Protein AF-B6AFJ1-F1 (afdb_monomer)

InterPro domains:
  IPR000133 ER lumen protein retaining receptor [PF00810] (87-282)

Organism: Cryptosporidium muris (strain RN66) (NCBI:txid441375)

Foldseek 3Di:
DPVVVVVVVVVVLVVVLVVVVVVVVVVVPPPDDDDDDDDPDPCPVVCVLLVVCLVVVVVLVVLVVVLLVLLVLLLVLLQCCCVVVVAPPLPQLLLLVLQLVLLVLVLVLLVVVCVVVVDDDDPSSVSSVVSNVSSVVSSCCCVPRHVVRYPVLLLCVLLLVLLVVCVVVVPPQWPVVCVVVLPPSSPGQRDDPSNVCSVVCSSCSLLVQLQVQLVVLVVQFPDCPVPPSSSSNSSSLSSNLCSCLSSLSSLQRDVQSWDDPSVLVSLVSQLVSLVSQLCSLVCDVSNHDHDRCSSSSNVSSSSSNVLSVLSVVQVVVCVVVVHPIGRDHDPPNPPSSD

Structure (mmCIF, N/CA/C/O backbone):
data_AF-B6AFJ1-F1
#
_entry.id   AF-B6AFJ1-F1
#
loop_
_atom_site.group_PDB
_atom_site.id
_atom_site.type_symbol
_atom_site.label_atom_id
_atom_site.label_alt_id
_atom_site.label_comp_id
_atom_site.label_asym_id
_atom_site.label_entity_id
_atom_site.label_seq_id
_atom_site.pdbx_PDB_ins_code
_atom_site.Cartn_x
_atom_site.Cartn_y
_atom_site.Cartn_z
_atom_site.occupancy
_atom_site.B_iso_or_equiv
_atom_site.auth_seq_id
_atom_site.auth_comp_id
_atom_site.auth_asym_id
_atom_site.auth_atom_id
_atom_site.pdbx_PDB_model_num
ATOM 1 N N . MET A 1 1 ? 6.316 17.846 16.824 1.00 45.44 1 MET A N 1
ATOM 2 C CA . MET A 1 1 ? 7.623 18.213 16.224 1.00 45.44 1 MET A CA 1
ATOM 3 C C . MET A 1 1 ? 7.447 19.527 15.480 1.00 45.44 1 MET A C 1
ATOM 5 O O . MET A 1 1 ? 6.447 19.662 14.791 1.00 45.44 1 MET A O 1
ATOM 9 N N . ASN A 1 2 ? 8.371 20.486 15.620 1.00 39.25 2 ASN A N 1
ATOM 10 C CA . ASN A 1 2 ? 8.312 21.763 14.896 1.00 39.25 2 ASN A CA 1
ATOM 11 C C . ASN A 1 2 ? 8.329 21.518 13.379 1.00 39.25 2 ASN A C 1
ATOM 13 O O . ASN A 1 2 ? 9.136 20.720 12.899 1.00 39.25 2 ASN A O 1
ATOM 17 N N . GLY A 1 3 ? 7.483 22.227 12.623 1.00 42.44 3 GLY A N 1
ATOM 18 C CA . GLY A 1 3 ? 7.372 22.100 11.159 1.00 42.44 3 GLY A CA 1
ATOM 19 C C . GLY A 1 3 ? 8.689 22.302 10.391 1.00 42.44 3 GLY A C 1
ATOM 20 O O . GLY A 1 3 ? 8.809 21.890 9.240 1.00 42.44 3 GLY A O 1
ATOM 21 N N . GLU A 1 4 ? 9.716 22.859 11.036 1.00 45.56 4 GLU A N 1
ATOM 22 C CA . GLU A 1 4 ? 11.088 22.908 10.526 1.00 45.56 4 GLU A CA 1
ATOM 23 C C . GLU A 1 4 ? 11.716 21.530 10.285 1.00 45.56 4 GLU A C 1
ATOM 25 O O . GLU A 1 4 ? 12.416 21.355 9.290 1.00 45.56 4 GLU A O 1
ATOM 30 N N . ALA A 1 5 ? 11.486 20.544 11.157 1.00 42.38 5 ALA A N 1
ATOM 31 C CA . ALA A 1 5 ? 12.092 19.220 11.008 1.00 42.38 5 ALA A CA 1
ATOM 32 C C . ALA A 1 5 ? 11.529 18.482 9.782 1.00 42.38 5 ALA A C 1
ATOM 34 O O . ALA A 1 5 ? 12.274 17.840 9.047 1.00 42.38 5 ALA A O 1
ATOM 35 N N . TYR A 1 6 ? 10.233 18.653 9.502 1.00 44.44 6 TYR A N 1
ATOM 36 C CA . TYR A 1 6 ? 9.593 18.107 8.305 1.00 44.44 6 TYR A CA 1
ATOM 37 C C . TYR A 1 6 ? 10.056 18.817 7.035 1.00 44.44 6 TYR A C 1
ATOM 39 O O . TYR A 1 6 ? 10.382 18.149 6.062 1.00 44.44 6 TYR A O 1
ATOM 47 N N . LYS A 1 7 ? 10.180 20.154 7.048 1.00 54.56 7 LYS A N 1
ATOM 48 C CA . LYS A 1 7 ? 10.781 20.880 5.918 1.00 54.56 7 LYS A CA 1
ATOM 49 C C . LYS A 1 7 ? 12.192 20.376 5.636 1.00 54.56 7 LYS A C 1
ATOM 51 O O . LYS A 1 7 ? 12.518 20.175 4.478 1.00 54.56 7 LYS A O 1
ATOM 56 N N . LYS A 1 8 ? 12.996 20.099 6.667 1.00 53.34 8 LYS A N 1
ATOM 57 C CA . LYS A 1 8 ? 14.350 19.544 6.512 1.00 53.34 8 LYS A CA 1
ATOM 58 C C . LYS A 1 8 ? 14.337 18.123 5.936 1.00 53.34 8 LYS A C 1
ATOM 60 O O . LYS A 1 8 ? 15.140 17.843 5.055 1.00 53.34 8 LYS A O 1
ATOM 65 N N . ILE A 1 9 ? 13.411 17.257 6.357 1.00 47.50 9 ILE A N 1
ATOM 66 C CA . ILE A 1 9 ? 13.278 15.889 5.820 1.00 47.50 9 ILE A CA 1
ATOM 67 C C . ILE A 1 9 ? 12.731 15.898 4.387 1.00 47.50 9 ILE A C 1
ATOM 69 O O . ILE A 1 9 ? 13.303 15.248 3.520 1.00 47.50 9 ILE A O 1
ATOM 73 N N . LEU A 1 10 ? 11.676 16.664 4.104 1.00 47.31 10 LEU A N 1
ATOM 74 C CA . LEU A 1 10 ? 11.105 16.804 2.763 1.00 47.31 10 LEU A CA 1
ATOM 75 C C . LEU A 1 10 ? 12.119 17.438 1.803 1.00 47.31 10 LEU A C 1
ATOM 77 O O . LEU A 1 10 ? 12.277 16.966 0.686 1.00 47.31 10 LEU A O 1
ATOM 81 N N . LEU A 1 11 ? 12.864 18.453 2.252 1.00 57.28 11 LEU A N 1
ATOM 82 C CA . LEU A 1 11 ? 13.959 19.048 1.486 1.00 57.28 11 LEU A CA 1
ATOM 83 C C . LEU A 1 11 ? 15.090 18.038 1.271 1.00 57.28 11 LEU A C 1
ATOM 85 O O . LEU A 1 11 ? 15.620 17.974 0.172 1.00 57.28 11 LEU A O 1
ATOM 89 N N . ALA A 1 12 ? 15.433 17.209 2.260 1.00 48.28 12 ALA A N 1
ATOM 90 C CA . ALA A 1 12 ? 16.422 16.144 2.091 1.00 48.28 12 ALA A CA 1
ATOM 91 C C . ALA A 1 12 ? 15.948 15.068 1.098 1.00 48.28 12 ALA A C 1
ATOM 93 O O . ALA A 1 12 ? 16.736 14.609 0.275 1.00 48.28 12 ALA A O 1
ATOM 94 N N . LEU A 1 13 ? 14.663 14.706 1.107 1.00 43.44 13 LEU A N 1
ATOM 95 C CA . LEU A 1 13 ? 14.067 13.773 0.145 1.00 43.44 13 LEU A CA 1
ATOM 96 C C . LEU A 1 13 ? 13.999 14.378 -1.265 1.00 43.44 13 LEU A C 1
ATOM 98 O O . LEU A 1 13 ? 14.371 13.721 -2.232 1.00 43.44 13 LEU A O 1
ATOM 102 N N . CYS A 1 14 ? 13.627 15.651 -1.396 1.00 54.12 14 CYS A N 1
ATOM 103 C CA . CYS A 1 14 ? 13.652 16.371 -2.669 1.00 54.12 14 CYS A CA 1
ATOM 104 C C . CYS A 1 14 ? 15.083 16.575 -3.188 1.00 54.12 14 CYS A C 1
ATOM 106 O O . CYS A 1 14 ? 15.320 16.411 -4.380 1.00 54.12 14 CYS A O 1
ATOM 108 N N . CYS A 1 15 ? 16.052 16.873 -2.318 1.00 49.94 15 CYS A N 1
ATOM 109 C CA . CYS A 1 15 ? 17.465 16.993 -2.679 1.00 49.94 15 CYS A CA 1
ATOM 110 C C . CYS A 1 15 ? 18.057 15.644 -3.079 1.00 49.94 15 CYS A C 1
ATOM 112 O O . CYS A 1 15 ? 18.780 15.575 -4.063 1.00 49.94 15 CYS A O 1
ATOM 114 N N . THR A 1 16 ? 17.742 14.559 -2.371 1.00 43.59 16 THR A N 1
ATOM 115 C CA . THR A 1 16 ? 18.199 13.216 -2.759 1.00 43.59 16 THR A CA 1
ATOM 116 C C . THR A 1 16 ? 17.541 12.763 -4.059 1.00 43.59 16 THR A C 1
ATOM 118 O O . THR A 1 16 ? 18.238 12.231 -4.920 1.00 43.59 16 THR A O 1
ATOM 121 N N . ALA A 1 17 ? 16.255 13.055 -4.276 1.00 43.53 17 ALA A N 1
ATOM 122 C CA . ALA A 1 17 ? 15.578 12.824 -5.551 1.00 43.53 17 ALA A CA 1
ATOM 123 C C . ALA A 1 17 ? 16.184 13.665 -6.689 1.00 43.53 17 ALA A C 1
ATOM 125 O O . ALA A 1 17 ? 16.450 13.126 -7.760 1.00 43.53 17 ALA A O 1
ATOM 126 N N . TRP A 1 18 ? 16.487 14.948 -6.453 1.00 60.34 18 TRP A N 1
ATOM 127 C CA . TRP A 1 18 ? 17.163 15.824 -7.416 1.00 60.34 18 TRP A CA 1
ATOM 128 C C . TRP A 1 18 ? 18.565 15.311 -7.734 1.00 60.34 18 TRP A C 1
ATOM 130 O O . TRP A 1 18 ? 18.906 15.164 -8.902 1.00 60.34 18 TRP A O 1
ATOM 140 N N . ILE A 1 19 ? 19.392 15.016 -6.728 1.00 46.91 19 ILE A N 1
ATOM 141 C CA . ILE A 1 19 ? 20.752 14.489 -6.918 1.00 46.91 19 ILE A CA 1
ATOM 142 C C . ILE A 1 19 ? 20.691 13.172 -7.694 1.00 46.91 19 ILE A C 1
ATOM 144 O O . ILE A 1 19 ? 21.454 12.979 -8.634 1.00 46.91 19 ILE A O 1
ATOM 148 N N . THR A 1 20 ? 19.735 12.298 -7.375 1.00 45.19 20 THR A N 1
ATOM 149 C CA . THR A 1 20 ? 19.525 11.040 -8.105 1.00 45.19 20 THR A CA 1
ATOM 150 C C . THR A 1 20 ? 19.089 11.293 -9.551 1.00 45.19 20 THR A C 1
ATOM 152 O O . THR A 1 20 ? 19.585 10.622 -10.452 1.00 45.19 20 THR A O 1
ATOM 155 N N . LEU A 1 21 ? 18.234 12.292 -9.799 1.00 49.59 21 LEU A N 1
ATOM 156 C CA . LEU A 1 21 ? 17.816 12.718 -11.138 1.00 49.59 21 LEU A CA 1
ATOM 157 C C . LEU A 1 21 ? 18.985 13.305 -11.943 1.00 49.59 21 LEU A C 1
ATOM 159 O O . LEU A 1 21 ? 19.136 12.983 -13.116 1.00 49.59 21 LEU A O 1
ATOM 163 N N . GLN A 1 22 ? 19.851 14.107 -11.319 1.00 54.00 22 GLN A N 1
ATOM 164 C CA . GLN A 1 22 ? 21.053 14.663 -11.951 1.00 54.00 22 GLN A CA 1
ATOM 165 C C . GLN A 1 22 ? 22.081 13.577 -12.263 1.00 54.00 22 GLN A C 1
ATOM 167 O O . GLN A 1 22 ? 22.636 13.558 -13.355 1.00 54.00 22 GLN A O 1
ATOM 172 N N . LEU A 1 23 ? 22.278 12.620 -11.353 1.00 43.81 23 LEU A N 1
ATOM 173 C CA . LEU A 1 23 ? 23.121 11.449 -11.599 1.00 43.81 23 LEU A CA 1
ATOM 174 C C . LEU A 1 23 ? 22.549 10.560 -12.716 1.00 43.81 23 LEU A C 1
ATOM 176 O O . LEU A 1 23 ? 23.313 9.979 -13.481 1.00 43.81 23 LEU A O 1
ATOM 180 N N . CYS A 1 24 ? 2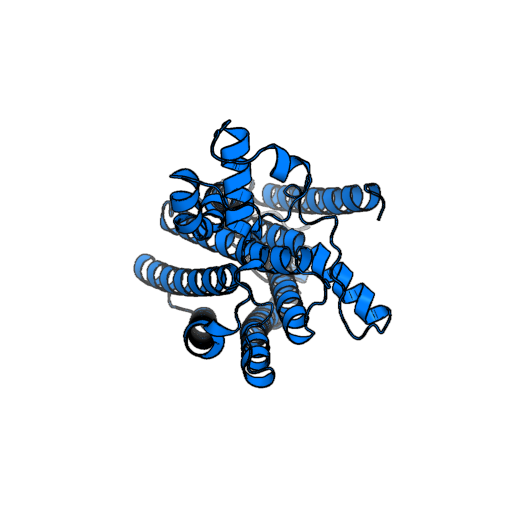1.221 10.481 -12.842 1.00 41.97 24 CYS A N 1
ATOM 181 C CA . CYS A 1 24 ? 20.552 9.756 -13.923 1.00 41.97 24 CYS A CA 1
ATOM 182 C C . CYS A 1 24 ? 20.687 10.483 -15.274 1.00 41.97 24 CYS A C 1
ATOM 184 O O . CYS A 1 24 ? 20.963 9.845 -16.287 1.00 41.97 24 CYS A O 1
ATOM 186 N N . ASN A 1 25 ? 20.556 11.814 -15.291 1.00 44.50 25 ASN A N 1
ATOM 187 C CA . ASN A 1 25 ? 20.708 12.636 -16.495 1.00 44.50 25 ASN A CA 1
ATOM 188 C C . ASN A 1 25 ? 22.165 12.707 -16.973 1.00 44.50 25 ASN A C 1
ATOM 190 O O . ASN A 1 25 ? 22.410 12.633 -18.173 1.00 44.50 25 ASN A O 1
ATOM 194 N N . ALA A 1 26 ? 23.135 12.754 -16.055 1.00 45.19 26 ALA A N 1
ATOM 195 C CA . ALA A 1 26 ? 24.563 12.723 -16.376 1.00 45.19 26 ALA A CA 1
ATOM 196 C C . ALA A 1 26 ? 25.015 11.400 -17.031 1.00 45.19 26 ALA A C 1
ATOM 198 O O . ALA A 1 26 ? 26.079 11.347 -17.641 1.00 45.19 26 ALA A O 1
ATOM 199 N N . GLN A 1 27 ? 24.213 10.334 -16.922 1.00 40.75 27 GLN A N 1
ATOM 200 C CA . GLN A 1 27 ? 24.464 9.037 -17.559 1.00 40.75 27 GLN A CA 1
ATOM 201 C C . GLN A 1 27 ? 23.665 8.835 -18.862 1.00 40.75 27 GLN A C 1
ATOM 203 O O . GLN A 1 27 ? 23.955 7.904 -19.609 1.00 40.75 27 GLN A O 1
ATOM 208 N N . GLY A 1 28 ? 22.686 9.701 -19.155 1.00 38.50 28 GLY A N 1
ATOM 209 C CA . GLY A 1 28 ? 21.786 9.588 -20.309 1.00 38.50 28 GLY A CA 1
ATOM 210 C C . GLY A 1 28 ? 22.219 10.341 -21.572 1.00 38.50 28 GLY A C 1
ATOM 211 O O . GLY A 1 28 ? 21.591 10.163 -22.611 1.00 38.50 28 GLY A O 1
ATOM 212 N N . THR A 1 29 ? 23.276 11.160 -21.526 1.00 34.94 29 THR A N 1
ATOM 213 C CA . THR A 1 29 ? 23.687 12.022 -22.656 1.00 34.94 29 THR A CA 1
ATOM 214 C C . THR A 1 29 ? 24.810 11.470 -23.539 1.00 34.94 29 THR A C 1
ATOM 216 O O . THR A 1 29 ? 25.201 12.142 -24.483 1.00 34.94 29 THR A O 1
ATOM 219 N N . ASN A 1 30 ? 25.293 10.242 -23.317 1.00 37.19 30 ASN A N 1
ATOM 220 C CA . ASN A 1 30 ? 26.353 9.639 -24.145 1.00 37.19 30 ASN A CA 1
ATOM 221 C C . ASN A 1 30 ? 25.858 8.425 -24.944 1.00 37.19 30 ASN A C 1
ATOM 223 O O . ASN A 1 30 ? 26.447 7.347 -24.886 1.00 37.19 30 ASN A O 1
ATOM 227 N N . SER A 1 31 ? 24.760 8.582 -25.686 1.00 38.72 31 SER A N 1
ATOM 228 C CA . SER A 1 31 ? 24.338 7.574 -26.669 1.00 38.72 31 SER A CA 1
ATOM 229 C C . SER A 1 31 ? 24.020 8.187 -28.029 1.00 38.72 31 SER A C 1
ATOM 231 O O . SER A 1 31 ? 22.976 7.939 -28.615 1.00 38.72 31 SER A O 1
ATOM 233 N N . GLU A 1 32 ? 24.977 8.941 -28.561 1.00 38.25 32 GLU A N 1
ATOM 234 C CA . GLU A 1 32 ? 25.130 9.103 -30.004 1.00 38.25 32 GLU A CA 1
ATOM 235 C C . GLU A 1 32 ? 26.576 8.784 -30.367 1.00 38.25 32 GLU A C 1
ATOM 237 O O . GLU A 1 32 ? 27.471 9.494 -29.931 1.00 38.25 32 GLU A O 1
ATOM 242 N N . GLY A 1 33 ? 26.759 7.691 -31.121 1.00 36.22 33 GLY A N 1
ATOM 243 C CA . GLY A 1 33 ? 27.919 7.373 -31.959 1.00 36.22 33 GLY A CA 1
ATOM 244 C C . GLY A 1 33 ? 29.309 7.381 -31.311 1.00 36.22 33 GLY A C 1
ATOM 245 O O . GLY A 1 33 ? 29.741 8.366 -30.745 1.00 36.22 33 GLY A O 1
ATOM 246 N N . TYR A 1 34 ? 30.055 6.293 -31.491 1.00 30.94 34 TYR A N 1
ATOM 247 C CA . TYR A 1 34 ? 31.454 6.278 -31.952 1.00 30.94 34 TYR A CA 1
ATOM 248 C C . TYR A 1 34 ? 32.233 5.100 -31.370 1.00 30.94 34 TYR A C 1
ATOM 250 O O . TYR A 1 34 ? 32.358 4.915 -30.164 1.00 30.94 34 TYR A O 1
ATOM 258 N N . SER A 1 35 ? 32.757 4.319 -32.315 1.00 32.03 35 SER A N 1
ATOM 259 C CA . SER A 1 35 ? 34.043 3.628 -32.290 1.00 32.03 35 SER A CA 1
ATOM 260 C C . SER A 1 35 ? 34.611 3.261 -30.920 1.00 32.03 35 SER A C 1
ATOM 262 O O . SER A 1 35 ? 35.142 4.086 -30.178 1.00 32.03 35 SER A O 1
ATOM 264 N N . PHE A 1 36 ? 34.639 1.953 -30.699 1.00 39.72 36 PHE A N 1
ATOM 265 C CA . PHE A 1 36 ? 35.552 1.262 -29.808 1.00 39.72 36 PHE A CA 1
ATOM 266 C C . PHE A 1 36 ? 37.005 1.637 -30.145 1.00 39.72 36 PHE A C 1
ATOM 268 O O . PHE A 1 36 ? 37.636 0.992 -30.973 1.00 39.72 36 PHE A O 1
ATOM 275 N N . ASN A 1 37 ? 37.509 2.736 -29.585 1.00 41.31 37 ASN A N 1
ATOM 276 C CA . ASN A 1 37 ? 38.907 2.937 -29.221 1.00 41.31 37 ASN A CA 1
ATOM 277 C C . ASN A 1 37 ? 39.104 4.329 -28.613 1.00 41.31 37 ASN A C 1
ATOM 279 O O . ASN A 1 37 ? 38.675 5.328 -29.178 1.00 41.31 37 ASN A O 1
ATOM 283 N N . LYS A 1 38 ? 39.895 4.358 -27.530 1.00 41.88 38 LYS A N 1
ATOM 284 C CA . LYS A 1 38 ? 40.622 5.525 -26.995 1.00 41.88 38 LYS A CA 1
ATOM 285 C C . LYS A 1 38 ? 39.922 6.361 -25.911 1.00 41.88 38 LYS A C 1
ATOM 287 O O . LYS A 1 38 ? 39.674 7.529 -26.127 1.00 41.88 38 LYS A O 1
ATOM 292 N N . TYR A 1 39 ? 39.775 5.807 -24.700 1.00 39.31 39 TYR A N 1
ATOM 293 C CA . TYR A 1 39 ? 39.991 6.550 -23.437 1.00 39.31 39 TYR A CA 1
ATOM 294 C C . TYR A 1 39 ? 40.472 5.598 -22.325 1.00 39.31 39 TYR A C 1
ATOM 296 O O . TYR A 1 39 ? 39.754 5.215 -21.405 1.00 39.31 39 TYR A O 1
ATOM 304 N N . SER A 1 40 ? 41.742 5.204 -22.441 1.00 47.81 40 SER A N 1
ATOM 305 C CA . SER A 1 40 ? 42.531 4.579 -21.378 1.00 47.81 40 SER A CA 1
ATOM 306 C C . SER A 1 40 ? 43.146 5.685 -20.519 1.00 47.81 40 SER A C 1
ATOM 308 O O . SER A 1 40 ? 43.979 6.434 -21.019 1.00 47.81 40 SER A O 1
ATOM 310 N N . SER A 1 41 ? 42.674 5.838 -19.274 1.00 38.78 41 SER A N 1
ATOM 311 C CA . SER A 1 41 ? 43.468 6.264 -18.097 1.00 38.78 41 SER A CA 1
ATOM 312 C C . SER A 1 41 ? 42.573 6.510 -16.863 1.00 38.78 41 SER A C 1
ATOM 314 O O . SER A 1 41 ? 42.890 6.034 -15.777 1.00 38.78 41 SER A O 1
ATOM 316 N N . HIS A 1 42 ? 41.381 7.113 -17.011 1.00 41.44 42 HIS A N 1
ATOM 317 C CA . HIS A 1 42 ? 40.463 7.360 -15.874 1.00 41.44 42 HIS A CA 1
ATOM 318 C C . HIS A 1 42 ? 39.379 6.285 -15.650 1.00 41.44 42 HIS A C 1
ATOM 320 O O . HIS A 1 42 ? 38.800 6.210 -14.566 1.00 41.44 42 HIS A O 1
ATOM 326 N N . ALA A 1 43 ? 39.144 5.399 -16.623 1.00 45.59 43 ALA A N 1
ATOM 327 C CA . ALA A 1 43 ? 38.149 4.321 -16.538 1.00 45.59 43 ALA A CA 1
ATOM 328 C C . ALA A 1 43 ? 38.586 3.121 -15.665 1.00 45.59 43 ALA A C 1
ATOM 330 O O . ALA A 1 43 ? 37.775 2.255 -15.339 1.00 45.59 43 ALA A O 1
ATOM 331 N N . ASN A 1 44 ? 39.857 3.059 -15.250 1.00 48.00 44 ASN A N 1
ATOM 332 C CA . ASN A 1 44 ? 40.428 1.848 -14.651 1.00 48.00 44 ASN A CA 1
ATOM 333 C C . ASN A 1 44 ? 39.966 1.593 -13.199 1.00 48.00 44 ASN A C 1
ATOM 335 O O . ASN A 1 44 ? 39.804 0.445 -12.789 1.00 48.00 44 ASN A O 1
ATOM 339 N N . LYS A 1 45 ? 39.683 2.646 -12.415 1.00 50.03 45 LYS A N 1
ATOM 340 C CA . LYS A 1 45 ? 39.167 2.495 -11.036 1.00 50.03 45 LYS A CA 1
ATOM 341 C C . LYS A 1 45 ? 37.675 2.160 -10.987 1.00 50.03 45 LYS A C 1
ATOM 343 O O . LYS A 1 45 ? 37.285 1.300 -10.202 1.00 50.03 45 LYS A O 1
ATOM 348 N N . HIS A 1 46 ? 36.857 2.797 -11.829 1.00 53.31 46 HIS A N 1
ATOM 349 C CA . HIS A 1 46 ? 35.415 2.525 -11.880 1.00 53.31 46 HIS A CA 1
ATOM 350 C C . HIS A 1 46 ? 35.129 1.108 -12.398 1.00 53.31 46 HIS A C 1
ATOM 352 O O . HIS A 1 46 ? 34.273 0.423 -11.841 1.00 53.31 46 HIS A O 1
ATOM 358 N N . ASN A 1 47 ? 35.915 0.630 -13.371 1.00 62.41 47 ASN A N 1
ATOM 359 C CA . ASN A 1 47 ? 35.837 -0.756 -13.828 1.00 62.41 47 ASN A CA 1
ATOM 360 C C . ASN A 1 47 ? 36.281 -1.750 -12.752 1.00 62.41 47 ASN A C 1
ATOM 362 O O . ASN A 1 47 ? 35.619 -2.764 -12.589 1.00 62.41 47 ASN A O 1
ATOM 366 N N . SER A 1 48 ? 37.337 -1.469 -11.981 1.00 67.00 48 SER A N 1
ATOM 367 C CA . SER A 1 48 ? 37.791 -2.367 -10.904 1.00 67.00 48 SER A CA 1
ATOM 368 C C . SER A 1 48 ? 36.750 -2.533 -9.789 1.00 67.00 48 SER A C 1
ATOM 370 O O . SER A 1 48 ? 36.459 -3.652 -9.368 1.00 67.00 48 SER A O 1
ATOM 372 N N . LEU A 1 49 ? 36.127 -1.433 -9.350 1.00 69.44 49 LEU A N 1
ATOM 373 C CA . LEU A 1 49 ? 35.109 -1.460 -8.296 1.00 69.44 49 LEU A CA 1
ATOM 374 C C . LEU A 1 49 ? 33.829 -2.160 -8.776 1.00 69.44 49 LEU A C 1
ATOM 376 O O . LEU A 1 49 ? 33.298 -3.010 -8.069 1.00 69.44 49 LEU A O 1
ATOM 380 N N . TYR A 1 50 ? 33.390 -1.885 -10.007 1.00 72.62 50 TYR A N 1
ATOM 381 C CA . TYR A 1 50 ? 32.269 -2.586 -10.639 1.00 72.62 50 TYR A CA 1
ATOM 382 C C . TYR A 1 50 ? 32.564 -4.082 -10.861 1.00 72.62 50 TYR A C 1
ATOM 384 O O . TYR A 1 50 ? 31.739 -4.933 -10.544 1.00 72.62 50 TYR A O 1
ATOM 392 N N . LEU A 1 51 ? 33.765 -4.444 -11.323 1.00 71.31 51 LEU A N 1
ATOM 393 C CA . LEU A 1 51 ? 34.202 -5.841 -11.474 1.00 71.31 51 LEU A CA 1
ATOM 394 C C . LEU A 1 51 ? 34.299 -6.575 -10.127 1.00 71.31 51 LEU A C 1
ATOM 396 O O . LEU A 1 51 ? 34.033 -7.770 -10.062 1.00 71.31 51 LEU A O 1
ATOM 400 N N . SER A 1 52 ? 34.655 -5.876 -9.049 1.00 75.56 52 SER A N 1
ATOM 401 C CA . SER A 1 52 ? 34.661 -6.444 -7.697 1.00 75.56 52 SER A CA 1
ATOM 402 C C . SER A 1 52 ? 33.240 -6.609 -7.141 1.00 75.56 52 SER A C 1
ATOM 404 O O . SER A 1 52 ? 32.881 -7.686 -6.672 1.00 75.56 52 SER A O 1
ATOM 406 N N . LEU A 1 53 ? 32.389 -5.582 -7.258 1.00 77.12 53 LEU A N 1
ATOM 407 C CA . LEU A 1 53 ? 31.007 -5.607 -6.763 1.00 77.12 53 LEU A CA 1
ATOM 408 C C . LEU A 1 53 ? 30.086 -6.508 -7.586 1.00 77.12 53 LEU A C 1
ATOM 410 O O . LEU A 1 53 ? 29.176 -7.110 -7.027 1.00 77.12 53 LEU A O 1
ATOM 414 N N . SER A 1 54 ? 30.344 -6.684 -8.880 1.00 74.81 54 SER A N 1
ATOM 415 C CA . SER A 1 54 ? 29.622 -7.655 -9.713 1.00 74.81 54 SER A CA 1
ATOM 416 C C . SER A 1 54 ? 29.804 -9.100 -9.226 1.00 74.81 54 SER A C 1
ATOM 418 O O . SER A 1 54 ? 28.909 -9.924 -9.399 1.00 74.81 54 SER A O 1
ATOM 420 N N . ARG A 1 55 ? 30.894 -9.413 -8.507 1.00 80.81 55 ARG A N 1
ATOM 421 C CA . ARG A 1 55 ? 31.042 -10.709 -7.813 1.00 80.81 55 ARG A CA 1
ATOM 422 C C . ARG A 1 55 ? 30.106 -10.848 -6.607 1.00 80.81 55 ARG A C 1
ATOM 424 O O . ARG A 1 55 ? 29.854 -11.961 -6.157 1.00 80.81 55 ARG A O 1
ATOM 431 N N . LEU A 1 56 ? 29.580 -9.736 -6.094 1.00 85.69 56 LEU A N 1
ATOM 432 C CA . LEU A 1 56 ? 28.615 -9.658 -4.995 1.00 85.69 56 LEU A CA 1
ATOM 433 C C . LEU A 1 56 ? 27.170 -9.459 -5.485 1.00 85.69 56 LEU A C 1
ATOM 435 O O . LEU A 1 56 ? 26.302 -9.105 -4.692 1.00 85.69 56 LEU A O 1
ATOM 439 N N . VAL A 1 57 ? 26.874 -9.721 -6.765 1.00 85.56 57 VAL A N 1
ATOM 440 C CA . VAL A 1 57 ? 25.496 -9.677 -7.300 1.00 85.56 57 VAL A CA 1
ATOM 441 C C . VAL A 1 57 ? 24.542 -10.564 -6.496 1.00 85.56 57 VAL A C 1
ATOM 443 O O . VAL A 1 57 ? 23.405 -10.170 -6.267 1.00 85.56 57 VAL A O 1
ATOM 446 N N . TRP A 1 58 ? 25.016 -11.696 -5.970 1.00 85.88 58 TRP A N 1
ATOM 447 C CA . TRP A 1 58 ? 24.217 -12.573 -5.109 1.00 85.88 58 TRP A CA 1
ATOM 448 C C . TRP A 1 58 ? 23.703 -11.868 -3.839 1.00 85.88 58 TRP A C 1
ATOM 450 O O . TRP A 1 58 ? 22.614 -12.182 -3.359 1.00 85.88 58 TRP A O 1
ATOM 460 N N . LEU A 1 59 ? 24.448 -10.896 -3.297 1.00 84.00 59 LEU A N 1
ATOM 461 C CA . LEU A 1 59 ? 24.031 -10.112 -2.130 1.00 84.00 59 LEU A CA 1
ATOM 462 C C . LEU A 1 59 ? 22.895 -9.154 -2.511 1.00 84.00 59 LEU A C 1
ATOM 464 O O . LEU A 1 59 ? 21.943 -8.973 -1.754 1.00 84.00 59 LEU A O 1
ATOM 468 N N . HIS A 1 60 ? 22.979 -8.575 -3.711 1.00 84.44 60 HIS A N 1
ATOM 469 C CA . HIS A 1 60 ? 21.923 -7.737 -4.279 1.00 84.44 60 HIS A CA 1
ATOM 470 C C . HIS A 1 60 ? 20.658 -8.557 -4.569 1.00 84.44 60 HIS A C 1
ATOM 472 O O . HIS A 1 60 ? 19.567 -8.145 -4.182 1.00 84.44 60 HIS A O 1
ATOM 478 N N . ASP A 1 61 ? 20.802 -9.768 -5.114 1.00 84.94 61 ASP A N 1
ATOM 479 C CA . ASP A 1 61 ? 19.689 -10.710 -5.291 1.00 84.94 61 ASP A CA 1
ATOM 480 C C . ASP A 1 61 ? 19.082 -11.153 -3.960 1.00 84.94 61 ASP A C 1
ATOM 482 O O . ASP A 1 61 ? 17.861 -11.243 -3.838 1.00 84.94 61 ASP A O 1
ATOM 486 N N . SER A 1 62 ? 19.902 -11.354 -2.924 1.00 86.44 62 SER A N 1
ATOM 487 C CA . SER A 1 62 ? 19.418 -11.670 -1.573 1.00 86.44 62 SER A CA 1
ATOM 488 C C . SER A 1 62 ? 18.469 -10.594 -1.041 1.00 86.44 62 SER A C 1
ATOM 490 O O . SER A 1 62 ? 17.508 -10.920 -0.350 1.00 86.44 62 SER A O 1
ATOM 492 N N . CYS A 1 63 ? 18.662 -9.321 -1.406 1.00 86.75 63 CYS A N 1
ATOM 493 C CA . CYS A 1 63 ? 17.721 -8.253 -1.062 1.00 86.75 63 CYS A CA 1
ATOM 494 C C . CYS A 1 63 ? 16.333 -8.488 -1.684 1.00 86.75 63 CYS A C 1
ATOM 496 O O . CYS A 1 63 ? 15.321 -8.308 -1.007 1.00 86.75 63 CYS A O 1
ATOM 498 N N . SER A 1 64 ? 16.276 -8.975 -2.928 1.00 84.38 64 SER A N 1
ATOM 499 C CA . SER A 1 64 ? 15.023 -9.369 -3.584 1.00 84.38 64 SER A CA 1
ATOM 500 C C . SER A 1 64 ? 14.356 -10.561 -2.887 1.00 84.38 64 SER A C 1
ATOM 502 O O . SER A 1 64 ? 13.136 -10.584 -2.730 1.00 84.38 64 SER A O 1
ATOM 504 N N . TRP A 1 65 ? 15.137 -11.535 -2.410 1.00 85.31 65 TRP A N 1
ATOM 505 C CA . TRP A 1 65 ? 14.618 -12.656 -1.615 1.00 85.31 65 TRP A CA 1
ATOM 506 C C . TRP A 1 65 ? 14.066 -12.207 -0.261 1.00 85.31 65 TRP A C 1
ATOM 508 O O . TRP A 1 65 ? 12.990 -12.638 0.149 1.00 85.31 65 TRP A O 1
ATOM 518 N N . PHE A 1 66 ? 14.764 -11.300 0.423 1.00 89.69 66 PHE A N 1
ATOM 519 C CA . PHE A 1 66 ? 14.268 -10.703 1.661 1.00 89.69 66 PHE A CA 1
ATOM 520 C C . PHE A 1 66 ? 12.994 -9.889 1.432 1.00 89.69 66 PHE A C 1
ATOM 522 O O . PHE A 1 66 ? 12.080 -9.956 2.248 1.00 89.69 66 PHE A O 1
ATOM 529 N N . HIS A 1 67 ? 12.898 -9.167 0.314 1.00 88.94 67 HIS A N 1
ATOM 530 C CA . HIS A 1 67 ? 11.674 -8.475 -0.080 1.00 88.94 67 HIS A CA 1
ATOM 531 C C . HIS A 1 67 ? 10.505 -9.464 -0.242 1.00 88.94 67 HIS A C 1
ATOM 533 O O . HIS A 1 67 ? 9.452 -9.281 0.365 1.00 88.94 67 HIS A O 1
ATOM 539 N N . ALA A 1 68 ? 10.705 -10.563 -0.973 1.00 87.25 68 ALA A N 1
ATOM 540 C CA . ALA A 1 68 ? 9.710 -11.630 -1.111 1.00 87.25 68 ALA A CA 1
ATOM 541 C C . ALA A 1 68 ? 9.260 -12.197 0.249 1.00 87.25 68 ALA A C 1
ATOM 543 O O . ALA A 1 68 ? 8.064 -12.317 0.522 1.00 87.25 68 ALA A O 1
ATOM 544 N N . LEU A 1 69 ? 10.220 -12.490 1.131 1.00 89.44 69 LEU A N 1
ATOM 545 C CA . LEU A 1 69 ? 9.947 -12.988 2.476 1.00 89.44 69 LEU A CA 1
ATOM 546 C C . LEU A 1 69 ? 9.117 -11.991 3.297 1.00 89.44 69 LEU A C 1
ATOM 548 O O . LEU A 1 69 ? 8.159 -12.395 3.953 1.00 89.44 69 LEU A O 1
ATOM 552 N N . MET A 1 70 ? 9.446 -10.697 3.244 1.00 91.56 70 MET A N 1
ATOM 553 C CA . MET A 1 70 ? 8.697 -9.657 3.957 1.00 91.56 70 MET A CA 1
ATOM 554 C C . MET A 1 70 ? 7.251 -9.564 3.471 1.00 91.56 70 MET A C 1
ATOM 556 O O . MET A 1 70 ? 6.350 -9.446 4.296 1.00 91.56 70 MET A O 1
ATOM 560 N N . CYS A 1 71 ? 7.009 -9.709 2.167 1.00 89.94 71 CYS A N 1
ATOM 561 C CA . CYS A 1 71 ? 5.655 -9.737 1.616 1.00 89.94 71 CYS A 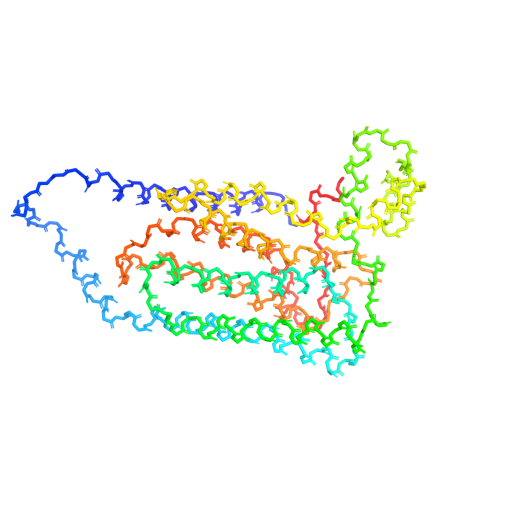CA 1
ATOM 562 C C . CYS A 1 71 ? 4.831 -10.913 2.178 1.00 89.94 71 CYS A C 1
ATOM 564 O O . CYS A 1 71 ? 3.701 -10.728 2.633 1.00 89.94 71 CYS A O 1
ATOM 566 N N . ILE A 1 72 ? 5.420 -12.113 2.247 1.00 89.12 72 ILE A N 1
ATOM 567 C CA . ILE A 1 72 ? 4.775 -13.286 2.862 1.00 89.12 72 ILE A CA 1
ATOM 568 C C . ILE A 1 72 ? 4.504 -13.037 4.353 1.00 89.12 72 ILE A C 1
ATOM 570 O O . ILE A 1 72 ? 3.417 -13.345 4.850 1.00 89.12 72 ILE A O 1
ATOM 574 N N . LEU A 1 73 ? 5.463 -12.446 5.073 1.00 92.50 73 LEU A N 1
ATOM 575 C CA . LEU A 1 73 ? 5.313 -12.114 6.490 1.00 92.50 73 LEU A CA 1
ATOM 576 C C . LEU A 1 73 ? 4.219 -11.065 6.737 1.00 92.50 73 LEU A C 1
ATOM 578 O O . LEU A 1 73 ? 3.508 -11.193 7.734 1.00 92.50 73 LEU A O 1
ATOM 582 N N . CYS A 1 74 ? 4.019 -10.085 5.846 1.00 93.81 74 CYS A N 1
ATOM 583 C CA . CYS A 1 74 ? 2.920 -9.114 5.941 1.00 93.81 74 CYS A CA 1
ATOM 584 C C . CYS A 1 74 ? 1.561 -9.824 6.032 1.00 93.81 74 CYS A C 1
ATOM 586 O O . CYS A 1 74 ? 0.825 -9.658 7.012 1.00 93.81 74 CYS A O 1
ATOM 588 N N . TYR A 1 75 ? 1.243 -10.664 5.043 1.00 93.50 75 TYR A N 1
ATOM 589 C CA . TYR A 1 75 ? -0.023 -11.400 5.016 1.00 93.50 75 TYR A CA 1
ATOM 590 C C . TYR A 1 75 ? -0.091 -12.477 6.101 1.00 93.50 75 TYR A C 1
ATOM 592 O O . TYR A 1 75 ? -1.162 -12.713 6.667 1.00 93.50 75 TYR A O 1
ATOM 600 N N . GLY A 1 76 ? 1.044 -13.094 6.440 1.00 92.75 76 GLY A N 1
ATOM 601 C CA . GLY A 1 76 ? 1.157 -14.059 7.530 1.00 92.75 76 GLY A CA 1
ATOM 602 C C . GLY A 1 76 ? 0.781 -13.451 8.881 1.00 92.75 76 GLY A C 1
ATOM 603 O O . GLY A 1 76 ? -0.052 -14.012 9.591 1.00 92.75 76 GLY A O 1
ATOM 604 N N . VAL A 1 77 ? 1.315 -12.272 9.215 1.00 95.44 77 VAL A N 1
ATOM 605 C CA . VAL A 1 77 ? 0.994 -11.558 10.461 1.00 95.44 77 VAL A CA 1
ATOM 606 C C . VAL A 1 77 ? -0.462 -11.107 10.491 1.00 95.44 77 VAL A C 1
ATOM 608 O O . VAL A 1 77 ? -1.125 -11.265 11.518 1.00 95.44 77 VAL A O 1
ATOM 611 N N . LEU A 1 78 ? -0.983 -10.579 9.380 1.00 94.75 78 LEU A N 1
ATOM 612 C CA . LEU A 1 78 ? -2.377 -10.143 9.309 1.00 94.75 78 LEU A CA 1
ATOM 613 C C . LEU A 1 78 ? -3.343 -11.324 9.484 1.00 94.75 78 LEU A C 1
ATOM 615 O O . LEU A 1 78 ? -4.289 -11.254 10.268 1.00 94.75 78 LEU A O 1
ATOM 619 N N . THR A 1 79 ? -3.059 -12.443 8.821 1.00 93.31 79 THR A N 1
ATOM 620 C CA . THR A 1 79 ? -3.842 -13.678 8.944 1.00 93.31 79 THR A CA 1
ATOM 621 C C . THR A 1 79 ? -3.740 -14.244 10.359 1.00 93.31 79 THR A C 1
ATOM 623 O O . THR A 1 79 ? -4.762 -14.543 10.977 1.00 93.31 79 THR A O 1
ATOM 626 N N . TYR A 1 80 ? -2.530 -14.320 10.919 1.00 94.69 80 TYR A N 1
ATOM 627 C CA . TYR A 1 80 ? -2.308 -14.769 12.292 1.00 94.69 80 TYR A CA 1
ATOM 628 C C . TYR A 1 80 ? -3.097 -13.929 13.297 1.00 94.69 80 TYR A C 1
ATOM 630 O O . TYR A 1 80 ? -3.768 -14.499 14.156 1.00 94.69 80 TYR A O 1
ATOM 638 N N . LYS A 1 81 ? -3.096 -12.596 13.150 1.00 94.94 81 LYS A N 1
ATOM 639 C CA . LYS A 1 81 ? -3.920 -11.692 13.962 1.00 94.94 81 LYS A CA 1
ATOM 640 C C . LYS A 1 81 ? -5.390 -12.098 13.912 1.00 94.94 81 LYS A C 1
ATOM 642 O O . LYS A 1 81 ? -5.990 -12.336 14.952 1.00 94.94 81 LYS A O 1
ATOM 647 N N . VAL A 1 82 ? -5.962 -12.184 12.712 1.00 95.12 82 VAL A N 1
ATOM 648 C CA . VAL A 1 82 ? -7.395 -12.452 12.516 1.00 95.12 82 VAL A CA 1
ATOM 649 C C . VAL A 1 82 ? -7.800 -13.800 13.120 1.00 95.12 82 VAL A C 1
ATOM 651 O O . VAL A 1 82 ? -8.839 -13.91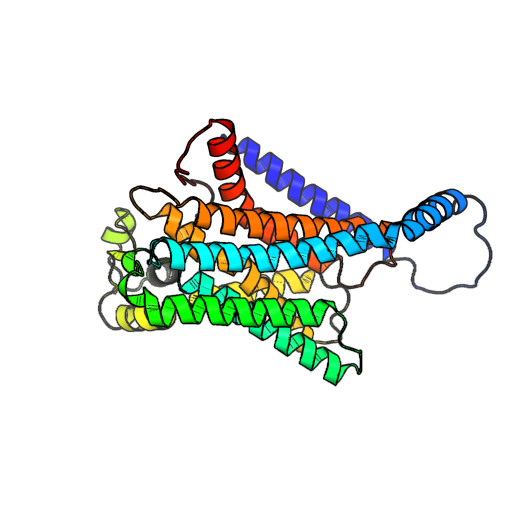0 13.772 1.00 95.12 82 VAL A O 1
ATOM 654 N N . TYR A 1 83 ? -6.960 -14.826 12.965 1.00 94.38 83 TYR A N 1
ATOM 655 C CA . TYR A 1 83 ? -7.205 -16.145 13.548 1.00 94.38 83 TYR A CA 1
ATOM 656 C C . TYR A 1 83 ? -7.032 -16.179 15.069 1.00 94.38 83 TYR A C 1
ATOM 658 O O . TYR A 1 83 ? -7.853 -16.798 15.751 1.00 94.38 83 TYR A O 1
ATOM 666 N N . ARG A 1 84 ? -5.988 -15.530 15.596 1.00 94.62 84 ARG A N 1
ATOM 667 C CA . ARG A 1 84 ? -5.691 -15.470 17.033 1.00 94.62 84 ARG A CA 1
ATOM 668 C C . ARG A 1 84 ? -6.759 -14.688 17.787 1.00 94.62 84 ARG A C 1
ATOM 670 O O . ARG A 1 84 ? -7.290 -15.188 18.773 1.00 94.62 84 ARG A O 1
ATOM 677 N N . ASP A 1 85 ? -7.090 -13.501 17.296 1.00 93.88 85 ASP A N 1
ATOM 678 C CA . ASP A 1 85 ? -8.030 -12.583 17.942 1.00 93.88 85 ASP A CA 1
ATOM 679 C C . ASP A 1 85 ? -9.491 -12.962 17.643 1.00 93.88 85 ASP A C 1
ATOM 681 O O . ASP A 1 85 ? -10.411 -12.392 18.226 1.00 93.88 85 ASP A O 1
ATOM 685 N N . ARG A 1 86 ? -9.715 -13.920 16.725 1.00 95.56 86 ARG A N 1
ATOM 686 C CA . ARG A 1 86 ? -11.038 -14.323 16.212 1.00 95.56 86 ARG A CA 1
ATOM 687 C C . ARG A 1 86 ? -11.867 -13.123 15.751 1.00 95.56 86 ARG A C 1
ATOM 689 O O . ARG A 1 86 ? -13.082 -13.089 15.930 1.00 95.56 86 ARG A O 1
ATOM 696 N N . SER A 1 87 ? -11.191 -12.133 15.178 1.00 95.25 87 SER A N 1
ATOM 697 C CA . SER A 1 87 ? -11.762 -10.821 14.928 1.00 95.25 87 SER A CA 1
ATOM 698 C C . SER A 1 87 ? -10.966 -10.041 13.883 1.00 95.25 87 SER A C 1
ATOM 700 O O . SER A 1 87 ? -9.737 -10.109 13.835 1.00 95.25 87 SER A O 1
ATOM 702 N N . ALA A 1 88 ? -11.676 -9.262 13.071 1.00 95.00 88 ALA A N 1
ATOM 703 C CA . ALA A 1 88 ? -11.137 -8.312 12.105 1.00 95.00 88 ALA A CA 1
ATOM 704 C C . ALA A 1 88 ? -11.081 -6.870 12.653 1.00 95.00 88 ALA A C 1
ATOM 706 O O . ALA A 1 88 ? -10.886 -5.923 11.891 1.00 95.00 88 ALA A O 1
ATOM 707 N N . LEU A 1 89 ? -11.218 -6.683 13.974 1.00 93.38 89 LEU A N 1
ATOM 708 C CA . LEU A 1 89 ? -11.192 -5.363 14.610 1.00 93.38 89 LEU A CA 1
ATOM 709 C C . LEU A 1 89 ? -9.945 -4.553 14.213 1.00 93.38 89 LEU A C 1
ATOM 711 O O . LEU A 1 89 ? -8.793 -5.004 14.319 1.00 93.38 89 LEU A O 1
ATOM 715 N N . GLY A 1 90 ? -10.184 -3.309 13.799 1.00 92.31 90 GLY A N 1
ATOM 716 C CA . GLY A 1 90 ? -9.158 -2.373 13.355 1.00 92.31 90 GLY A CA 1
ATOM 717 C C . GLY A 1 90 ? -8.573 -2.637 11.967 1.00 92.31 90 GLY A C 1
ATOM 718 O O . GLY A 1 90 ? -7.651 -1.919 11.607 1.00 92.31 90 GLY A O 1
ATOM 719 N N . ILE A 1 91 ? -9.033 -3.637 11.208 1.00 95.38 91 ILE A N 1
ATOM 720 C CA . ILE A 1 91 ? -8.592 -3.866 9.822 1.00 95.38 91 ILE A CA 1
ATOM 721 C C . ILE A 1 91 ? -9.519 -3.100 8.874 1.00 95.38 91 ILE A C 1
ATOM 723 O O . ILE A 1 91 ? -10.734 -3.267 8.937 1.00 95.38 91 ILE A O 1
ATOM 727 N N . SER A 1 92 ? -8.943 -2.283 7.991 1.00 95.56 92 SER A N 1
ATOM 728 C CA . SER A 1 92 ? -9.677 -1.611 6.916 1.00 95.56 92 SER A CA 1
ATOM 729 C C . SER A 1 92 ? -9.901 -2.584 5.759 1.00 95.56 92 SER A C 1
ATOM 731 O O . SER A 1 92 ? -8.947 -3.126 5.189 1.00 95.56 92 SER A O 1
ATOM 733 N N . LEU A 1 93 ? -11.163 -2.789 5.383 1.00 94.25 93 LEU A N 1
ATOM 734 C CA . LEU A 1 93 ? -11.525 -3.620 4.241 1.00 94.25 93 LEU A CA 1
ATOM 735 C C . LEU A 1 93 ? -11.120 -2.942 2.928 1.00 94.25 93 LEU A C 1
ATOM 737 O O . LEU A 1 93 ? -10.697 -3.633 2.003 1.00 94.25 93 LEU A O 1
ATOM 741 N N . GLN A 1 94 ? -11.166 -1.604 2.867 1.00 94.69 94 GLN A N 1
ATOM 742 C CA . GLN A 1 94 ? -10.652 -0.839 1.722 1.00 94.69 94 GLN A CA 1
ATOM 743 C C . GLN A 1 94 ? -9.170 -1.133 1.467 1.00 94.69 94 GLN A C 1
ATOM 745 O O . GLN A 1 94 ? -8.774 -1.351 0.325 1.00 94.69 94 GLN A O 1
ATOM 750 N N . THR A 1 95 ? -8.365 -1.187 2.531 1.00 96.12 95 THR A N 1
ATOM 751 C CA . THR A 1 95 ? -6.930 -1.504 2.438 1.00 96.12 95 THR A CA 1
ATOM 752 C C . THR A 1 95 ? -6.703 -2.933 1.972 1.00 96.12 95 THR A C 1
ATOM 754 O O . THR A 1 95 ? -5.933 -3.173 1.046 1.00 96.12 95 THR A O 1
ATOM 757 N N . LEU A 1 96 ? -7.397 -3.889 2.593 1.00 95.75 96 LEU A N 1
ATOM 758 C CA . LEU A 1 96 ? -7.239 -5.303 2.270 1.00 95.75 96 LEU A CA 1
ATOM 759 C C . LEU A 1 96 ? -7.657 -5.604 0.826 1.00 95.75 96 LEU A C 1
ATOM 761 O O . LEU A 1 96 ? -6.971 -6.350 0.131 1.00 95.75 96 LEU A O 1
ATOM 765 N N . TRP A 1 97 ? -8.744 -4.983 0.364 1.00 95.88 97 TRP A N 1
ATOM 766 C CA . TRP A 1 97 ? -9.183 -5.074 -1.023 1.00 95.88 97 TRP A CA 1
ATOM 767 C C . TRP A 1 97 ? -8.197 -4.406 -1.985 1.00 95.88 97 TRP A C 1
ATOM 769 O O . TRP A 1 97 ? -7.860 -5.015 -2.990 1.00 95.88 97 TRP A O 1
ATOM 779 N N . ALA A 1 98 ? -7.690 -3.206 -1.679 1.00 96.50 98 ALA A N 1
ATOM 780 C CA . ALA A 1 98 ? -6.713 -2.523 -2.532 1.00 96.50 98 ALA A CA 1
ATOM 781 C C . ALA A 1 98 ? -5.408 -3.322 -2.687 1.00 96.50 98 ALA A C 1
ATOM 783 O O . ALA A 1 98 ? -4.886 -3.427 -3.794 1.00 96.50 98 ALA A O 1
ATOM 784 N N . LEU A 1 99 ? -4.913 -3.933 -1.605 1.00 95.88 99 LEU A N 1
ATOM 785 C CA . LEU A 1 99 ? -3.756 -4.832 -1.659 1.00 95.88 99 LEU A CA 1
ATOM 786 C C . LEU A 1 99 ? -4.064 -6.088 -2.474 1.00 95.88 99 LEU A C 1
ATOM 788 O O . LEU A 1 99 ? -3.319 -6.412 -3.389 1.00 95.88 99 LEU A O 1
ATOM 792 N N . CYS A 1 100 ? -5.185 -6.761 -2.197 1.00 95.75 100 CYS A N 1
ATOM 793 C CA . CYS A 1 100 ? -5.603 -7.950 -2.941 1.00 95.75 100 CYS A CA 1
ATOM 794 C C . CYS A 1 100 ? -5.755 -7.672 -4.443 1.00 95.75 100 CYS A C 1
ATOM 796 O O . CYS A 1 100 ? -5.281 -8.451 -5.268 1.00 95.75 100 CYS A O 1
ATOM 798 N N . PHE A 1 101 ? -6.411 -6.564 -4.791 1.00 95.62 101 PHE A N 1
ATOM 799 C CA . PHE A 1 101 ? -6.590 -6.119 -6.166 1.00 95.62 101 PHE A CA 1
ATOM 800 C C . PHE A 1 101 ? -5.243 -5.840 -6.827 1.00 95.62 101 PHE A C 1
ATOM 802 O O . PHE A 1 101 ? -5.017 -6.307 -7.937 1.00 95.62 101 PHE A O 1
ATOM 809 N N . SER A 1 102 ? -4.340 -5.141 -6.134 1.00 95.38 102 SER A N 1
ATOM 810 C C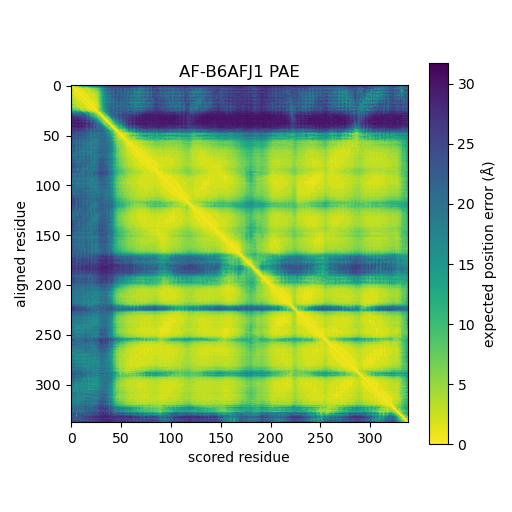A . SER A 1 102 ? -3.030 -4.813 -6.688 1.00 95.38 102 SER A CA 1
ATOM 811 C C . SER A 1 102 ? -2.158 -6.048 -6.923 1.00 95.38 102 SER A C 1
ATOM 813 O O . SER A 1 102 ? -1.604 -6.197 -8.004 1.00 95.38 102 SER A O 1
ATOM 815 N N . GLU A 1 103 ? -2.090 -6.997 -5.983 1.00 94.25 103 GLU A N 1
ATOM 816 C CA . GLU A 1 103 ? -1.328 -8.241 -6.205 1.00 94.25 103 GLU A CA 1
ATOM 817 C C . GLU A 1 103 ? -1.893 -9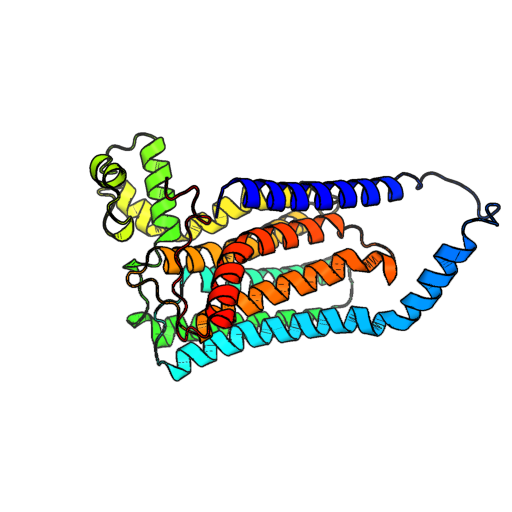.029 -7.400 1.00 94.25 103 GLU A C 1
ATOM 819 O O . GLU A 1 103 ? -1.144 -9.466 -8.274 1.00 94.25 103 GLU A O 1
ATOM 824 N N . LEU A 1 104 ? -3.226 -9.143 -7.489 1.00 94.06 104 LEU A N 1
ATOM 825 C CA . LEU A 1 104 ? -3.887 -9.823 -8.602 1.00 94.06 104 LEU A CA 1
ATOM 826 C C . LEU A 1 104 ? -3.600 -9.132 -9.942 1.00 94.06 104 LEU A C 1
ATOM 828 O O . LEU A 1 104 ? -3.272 -9.800 -10.924 1.00 94.06 104 LEU A O 1
ATOM 832 N N . CYS A 1 105 ? -3.713 -7.804 -9.994 1.00 94.00 105 CYS A N 1
ATOM 833 C CA . CYS A 1 105 ? -3.395 -7.024 -11.183 1.00 94.00 105 CYS A CA 1
ATOM 834 C C . CYS A 1 105 ? -1.919 -7.154 -11.563 1.00 94.00 105 CYS A C 1
ATOM 836 O O . CYS A 1 105 ? -1.636 -7.393 -12.735 1.00 94.00 105 CYS A O 1
ATOM 838 N N . GLY A 1 106 ? -0.999 -7.075 -10.603 1.00 91.12 106 GLY A N 1
ATOM 839 C CA . GLY A 1 106 ? 0.434 -7.266 -10.817 1.00 91.12 106 GLY A CA 1
ATOM 840 C C . GLY A 1 106 ? 0.756 -8.636 -11.419 1.00 91.12 106 GLY A C 1
ATOM 841 O O . GLY A 1 106 ? 1.425 -8.717 -12.451 1.00 91.12 106 GLY A O 1
ATOM 842 N N . ALA A 1 107 ? 0.197 -9.715 -10.859 1.00 90.50 107 ALA A N 1
ATOM 843 C CA . ALA A 1 107 ? 0.376 -11.067 -11.388 1.00 90.50 107 ALA A CA 1
ATOM 844 C C . ALA A 1 107 ? -0.168 -11.207 -12.823 1.00 90.50 107 ALA A C 1
ATOM 846 O O . ALA A 1 107 ? 0.512 -11.746 -13.700 1.00 90.50 107 ALA A O 1
ATOM 847 N N . LEU A 1 108 ? -1.365 -10.675 -13.100 1.00 91.50 108 LEU A N 1
ATOM 848 C CA . LEU A 1 108 ? -1.957 -10.694 -14.442 1.00 91.50 108 LEU A CA 1
ATOM 849 C C . LEU A 1 108 ? -1.157 -9.855 -15.447 1.00 91.50 108 LEU A C 1
ATOM 851 O O . LEU A 1 108 ? -0.979 -10.275 -16.591 1.00 91.50 108 LEU A O 1
ATOM 855 N N . LEU A 1 109 ? -0.651 -8.693 -15.032 1.00 90.50 109 LEU A N 1
ATOM 856 C CA . LEU A 1 109 ? 0.184 -7.832 -15.867 1.00 90.50 109 LEU A CA 1
ATOM 857 C C . LEU A 1 109 ? 1.528 -8.490 -16.184 1.00 90.50 109 LEU A C 1
ATOM 859 O O . LEU A 1 109 ? 1.986 -8.373 -17.318 1.00 90.50 109 LEU A O 1
ATOM 863 N N . ASN A 1 110 ? 2.119 -9.235 -15.247 1.00 86.56 110 ASN A N 1
ATOM 864 C CA . ASN A 1 110 ? 3.329 -10.020 -15.497 1.00 86.56 110 ASN A CA 1
ATOM 865 C C . ASN A 1 110 ? 3.083 -11.148 -16.511 1.00 86.56 110 ASN A C 1
ATOM 867 O O . ASN A 1 110 ? 3.878 -11.316 -17.437 1.00 86.56 110 ASN A O 1
ATOM 871 N N . ILE A 1 111 ? 1.956 -11.866 -16.408 1.00 88.00 111 ILE A N 1
ATOM 872 C CA . ILE A 1 111 ? 1.555 -12.871 -17.410 1.00 88.00 111 ILE A CA 1
ATOM 873 C C . ILE A 1 111 ? 1.361 -12.209 -18.776 1.00 88.00 111 ILE A C 1
ATOM 875 O O . ILE A 1 111 ? 1.893 -12.688 -19.776 1.00 88.00 111 ILE A O 1
ATOM 879 N N . TRP A 1 112 ? 0.633 -11.092 -18.837 1.00 88.25 112 TRP A N 1
ATOM 880 C CA . TRP A 1 112 ? 0.411 -10.381 -20.094 1.00 88.25 112 TRP A CA 1
ATOM 881 C C . TRP A 1 112 ? 1.733 -9.888 -20.695 1.00 88.25 112 TRP A C 1
ATOM 883 O O . TRP A 1 112 ? 1.987 -10.082 -21.884 1.00 88.25 112 TRP A O 1
ATOM 893 N N . PHE A 1 113 ? 2.617 -9.314 -19.883 1.00 84.50 113 PHE A N 1
ATOM 894 C CA . PHE A 1 113 ? 3.931 -8.868 -20.331 1.00 84.50 113 PHE A CA 1
ATOM 895 C C . PHE A 1 113 ? 4.769 -10.027 -20.887 1.00 84.50 113 PHE A C 1
ATOM 897 O O . PHE A 1 113 ? 5.355 -9.884 -21.963 1.00 84.50 113 PHE A O 1
ATOM 904 N N . CYS A 1 114 ? 4.770 -11.183 -20.217 1.00 85.75 114 CYS A N 1
ATOM 905 C CA . CYS A 1 114 ? 5.400 -12.411 -20.705 1.00 85.75 114 CYS A CA 1
ATOM 906 C C . CYS A 1 114 ? 4.829 -12.836 -22.066 1.00 85.75 114 CYS A C 1
ATOM 908 O O . CYS A 1 114 ? 5.589 -13.005 -23.018 1.00 85.75 114 CYS A O 1
ATOM 910 N N . LEU A 1 115 ? 3.501 -12.923 -22.200 1.00 86.00 115 LEU A N 1
ATOM 911 C CA . LEU A 1 115 ? 2.847 -13.319 -23.454 1.00 86.00 115 LEU A CA 1
ATOM 912 C C . LEU A 1 115 ? 3.136 -12.343 -24.601 1.00 86.00 115 LEU A C 1
ATOM 914 O O . LEU A 1 115 ? 3.269 -12.758 -25.748 1.00 86.00 115 LEU A O 1
ATOM 918 N N . HIS A 1 116 ? 3.230 -11.046 -24.302 1.00 84.81 116 HIS A N 1
ATOM 919 C CA . HIS A 1 116 ? 3.458 -10.015 -25.310 1.00 84.81 116 HIS A CA 1
ATOM 920 C C . HIS A 1 116 ? 4.920 -9.928 -25.765 1.00 84.81 116 HIS A C 1
ATOM 922 O O . HIS A 1 116 ? 5.184 -9.660 -26.935 1.00 84.81 116 HIS A O 1
ATOM 928 N N . THR A 1 117 ? 5.872 -10.127 -24.851 1.00 83.12 117 THR A N 1
ATOM 929 C CA . THR A 1 117 ? 7.310 -9.993 -25.142 1.00 83.12 117 THR A CA 1
ATOM 930 C C . THR A 1 117 ? 7.995 -11.316 -25.472 1.00 83.12 117 THR A C 1
ATOM 932 O O . THR A 1 117 ? 9.101 -11.303 -26.004 1.00 83.12 117 THR A O 1
ATOM 935 N N . GLY A 1 118 ? 7.365 -12.451 -25.152 1.00 84.12 118 GLY A N 1
ATOM 936 C CA . GLY A 1 118 ? 7.980 -13.776 -25.232 1.00 84.12 118 GLY A CA 1
ATOM 937 C C . GLY A 1 118 ? 9.047 -14.026 -24.160 1.00 84.12 118 GLY A C 1
ATOM 938 O O . GLY A 1 118 ? 9.744 -15.036 -24.225 1.00 84.12 118 GLY A O 1
ATOM 939 N N . ALA A 1 119 ? 9.203 -13.119 -23.189 1.00 82.44 119 ALA A N 1
ATOM 940 C CA . ALA A 1 119 ? 10.125 -13.301 -22.074 1.00 82.44 119 ALA A CA 1
ATOM 941 C C . ALA A 1 119 ? 9.645 -14.426 -21.151 1.00 82.44 119 ALA A C 1
ATOM 943 O O . ALA A 1 119 ? 8.446 -14.579 -20.931 1.00 82.44 119 ALA A O 1
ATOM 944 N N . SER A 1 120 ? 10.568 -15.200 -20.584 1.00 83.94 120 SER A N 1
ATOM 945 C CA . SER A 1 120 ? 10.241 -16.208 -19.574 1.00 83.94 120 SER A CA 1
ATOM 946 C C . SER A 1 120 ? 9.799 -15.558 -18.264 1.00 83.94 120 SER A C 1
ATOM 948 O O . SER A 1 120 ? 10.313 -14.512 -17.874 1.00 83.94 120 SER A O 1
ATOM 950 N N . LEU A 1 121 ? 8.862 -16.202 -17.566 1.00 81.56 121 LEU A N 1
ATOM 951 C CA . LEU A 1 121 ? 8.514 -15.833 -16.197 1.00 81.56 121 LEU A CA 1
ATOM 952 C C . LEU A 1 121 ? 9.628 -16.294 -15.254 1.00 81.56 121 LEU A C 1
ATOM 954 O O . LEU A 1 121 ? 9.885 -17.491 -15.120 1.00 81.56 121 LEU A O 1
ATOM 958 N N . ASP A 1 122 ? 10.277 -15.332 -14.608 1.00 78.25 122 ASP A N 1
ATOM 959 C CA . ASP A 1 122 ? 11.339 -15.593 -13.642 1.00 78.25 122 ASP A CA 1
ATOM 960 C C . ASP A 1 122 ? 10.780 -16.073 -12.296 1.00 78.25 122 ASP A C 1
ATOM 962 O O . ASP A 1 122 ? 9.580 -16.019 -12.022 1.00 78.25 122 ASP A O 1
ATOM 966 N N . TRP A 1 123 ? 11.670 -16.504 -11.400 1.00 77.00 123 TRP A N 1
ATOM 967 C CA . TRP A 1 123 ? 11.310 -16.889 -10.031 1.00 77.00 123 TRP A CA 1
ATOM 968 C C . TRP A 1 123 ? 10.515 -15.803 -9.276 1.00 77.00 123 TRP A C 1
ATOM 970 O O . TRP A 1 123 ? 9.651 -16.129 -8.463 1.00 77.00 123 TRP A O 1
ATOM 980 N N . SER A 1 124 ? 10.755 -14.520 -9.567 1.00 77.69 124 SER A N 1
ATOM 981 C CA . SER A 1 124 ? 9.986 -13.403 -8.999 1.00 77.69 124 SER A CA 1
ATOM 982 C C . SER A 1 124 ? 8.480 -13.547 -9.233 1.00 77.69 124 SER A C 1
ATOM 984 O O . SER A 1 124 ? 7.698 -13.246 -8.337 1.00 77.69 124 SER A O 1
ATOM 986 N N . PHE A 1 125 ? 8.066 -14.107 -10.371 1.00 83.62 125 PHE A N 1
ATOM 987 C CA . PHE A 1 125 ? 6.658 -14.358 -10.658 1.00 83.62 125 PHE A CA 1
ATOM 988 C C . PHE A 1 125 ? 6.032 -15.381 -9.699 1.00 83.62 125 PHE A C 1
ATOM 990 O O . PHE A 1 125 ? 4.863 -15.260 -9.338 1.00 83.62 125 PHE A O 1
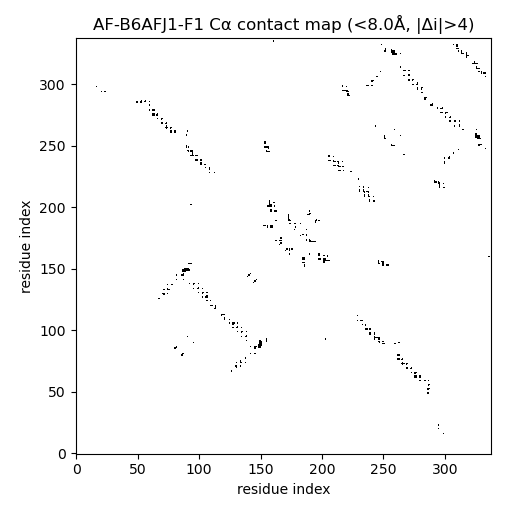ATOM 997 N N . GLN A 1 126 ? 6.793 -16.385 -9.249 1.00 84.75 126 GLN A N 1
ATOM 998 C CA . GLN A 1 126 ? 6.283 -17.362 -8.282 1.00 84.75 126 GLN A CA 1
ATOM 999 C C . GLN A 1 126 ? 5.983 -16.701 -6.936 1.00 84.75 126 GLN A C 1
ATOM 1001 O O . GLN A 1 126 ? 4.990 -17.033 -6.292 1.00 84.75 126 GLN A O 1
ATOM 1006 N N . VAL A 1 127 ? 6.812 -15.735 -6.534 1.00 84.31 127 VAL A N 1
ATOM 1007 C CA . VAL A 1 127 ? 6.574 -14.928 -5.334 1.00 84.31 127 VAL A CA 1
ATOM 1008 C C . VAL A 1 127 ? 5.301 -14.100 -5.489 1.00 84.31 127 VAL A C 1
ATOM 1010 O O . VAL A 1 127 ? 4.475 -14.128 -4.581 1.00 84.31 127 VAL A O 1
ATOM 1013 N N . ASP A 1 128 ? 5.111 -13.434 -6.630 1.00 85.69 128 ASP A N 1
ATOM 1014 C CA . ASP A 1 128 ? 3.909 -12.633 -6.904 1.00 85.69 128 ASP A CA 1
ATOM 1015 C C . ASP A 1 128 ? 2.637 -13.497 -6.920 1.00 85.69 128 ASP A C 1
ATOM 1017 O O . ASP A 1 128 ? 1.572 -13.097 -6.445 1.00 85.69 128 ASP A O 1
ATOM 1021 N N . LEU A 1 129 ? 2.732 -14.730 -7.423 1.00 89.56 129 LEU A N 1
ATOM 1022 C CA . LEU A 1 129 ? 1.621 -15.676 -7.382 1.00 89.56 129 LEU A CA 1
ATOM 1023 C C . LEU A 1 129 ? 1.295 -16.091 -5.940 1.00 89.56 129 LEU A C 1
ATOM 1025 O O . LEU A 1 129 ? 0.126 -16.123 -5.554 1.00 89.56 129 LEU A O 1
ATOM 1029 N N . ILE A 1 130 ? 2.316 -16.380 -5.128 1.00 89.38 130 ILE A N 1
ATOM 1030 C CA . ILE A 1 130 ? 2.140 -16.724 -3.711 1.00 89.38 130 ILE A CA 1
ATOM 1031 C C . ILE A 1 130 ? 1.551 -15.537 -2.939 1.00 89.38 130 ILE A C 1
ATOM 1033 O O . ILE A 1 130 ? 0.605 -15.736 -2.173 1.00 89.38 130 ILE A O 1
ATOM 1037 N N . SER A 1 131 ? 2.052 -14.312 -3.142 1.00 90.12 131 SER A N 1
ATOM 1038 C CA . SER A 1 131 ? 1.516 -13.109 -2.490 1.00 90.12 131 SER A CA 1
ATOM 1039 C C . SER A 1 131 ? 0.061 -12.864 -2.887 1.00 90.12 131 SER A C 1
ATOM 1041 O O . SER A 1 131 ? -0.760 -12.578 -2.018 1.00 90.12 131 SER A O 1
ATOM 1043 N N . THR A 1 132 ? -0.287 -13.072 -4.160 1.00 92.81 132 THR A N 1
ATOM 1044 C CA . THR A 1 132 ? -1.665 -12.981 -4.665 1.00 92.81 132 THR A CA 1
ATOM 1045 C C . THR A 1 132 ? -2.580 -14.000 -3.994 1.00 92.81 132 THR A C 1
ATOM 1047 O O . THR A 1 132 ? -3.661 -13.658 -3.520 1.00 92.81 132 THR A O 1
ATOM 1050 N N . VAL A 1 133 ? -2.160 -15.264 -3.899 1.00 92.56 133 VAL A N 1
ATOM 1051 C CA . VAL A 1 133 ? -2.961 -16.298 -3.226 1.00 92.56 133 VAL A CA 1
ATOM 1052 C C . VAL A 1 133 ? -3.144 -15.958 -1.746 1.00 92.56 133 VAL A C 1
ATOM 1054 O O . VAL A 1 133 ? -4.257 -16.046 -1.228 1.00 92.56 133 VAL A O 1
ATOM 1057 N N . LEU A 1 134 ? -2.081 -15.528 -1.062 1.00 92.94 134 LEU A N 1
ATOM 1058 C CA . LEU A 1 134 ? -2.147 -15.138 0.347 1.00 92.94 134 LEU A CA 1
ATOM 1059 C C . LEU A 1 134 ? -3.041 -13.915 0.572 1.00 92.94 134 LEU A C 1
ATOM 1061 O O . LEU A 1 134 ? -3.812 -13.907 1.533 1.00 92.94 134 LEU A O 1
ATOM 1065 N N . SER A 1 135 ? -2.984 -12.910 -0.302 1.00 94.75 135 SER A N 1
ATOM 1066 C CA . SER A 1 135 ? -3.809 -11.704 -0.197 1.00 94.75 135 SER A CA 1
ATOM 1067 C C . SER A 1 135 ? -5.292 -12.019 -0.416 1.00 94.75 135 SER A C 1
ATOM 1069 O O . SER A 1 135 ? -6.123 -11.613 0.401 1.00 94.75 135 SER A O 1
ATOM 1071 N N . VAL A 1 136 ? -5.621 -12.844 -1.419 1.00 94.31 136 VAL A N 1
ATOM 1072 C CA . VAL A 1 136 ? -6.984 -13.335 -1.681 1.00 94.31 136 VAL A CA 1
ATOM 1073 C C . VAL A 1 136 ? -7.502 -14.166 -0.510 1.00 94.31 136 VAL A C 1
ATOM 1075 O O . VAL A 1 136 ? -8.630 -13.958 -0.064 1.00 94.31 136 VAL A O 1
ATOM 1078 N N . LEU A 1 137 ? -6.694 -15.082 0.031 1.00 93.44 137 LEU A N 1
ATOM 1079 C CA . LEU A 1 137 ? -7.078 -15.892 1.191 1.00 93.44 137 LEU A CA 1
ATOM 1080 C C . LEU A 1 137 ? -7.289 -15.036 2.441 1.00 93.44 137 LEU A C 1
ATOM 1082 O O . LEU A 1 137 ? -8.233 -15.280 3.199 1.00 93.44 137 LEU A O 1
ATOM 1086 N N . CYS A 1 138 ? -6.438 -14.032 2.662 1.00 94.00 138 CYS A N 1
ATOM 1087 C CA . CYS A 1 138 ? -6.566 -13.102 3.777 1.00 94.00 138 CYS A CA 1
ATOM 1088 C C . CYS A 1 138 ? -7.862 -12.288 3.657 1.00 94.00 138 CYS A C 1
ATOM 1090 O O . CYS A 1 138 ? -8.672 -12.275 4.588 1.00 94.00 138 CYS A O 1
ATOM 1092 N N . TRP A 1 139 ? -8.107 -11.700 2.481 1.00 95.38 139 TRP A N 1
ATOM 1093 C CA . TRP A 1 139 ? -9.340 -10.980 2.167 1.00 95.38 139 TRP A CA 1
ATOM 1094 C C . TRP A 1 139 ? -10.578 -11.860 2.336 1.00 95.38 139 TRP A C 1
ATOM 1096 O O . TRP A 1 139 ? -11.491 -11.498 3.076 1.00 95.38 139 TRP A O 1
ATOM 1106 N N . TYR A 1 140 ? -10.581 -13.054 1.741 1.00 94.19 140 TYR A N 1
ATOM 1107 C CA . TYR A 1 140 ? -11.685 -14.003 1.843 1.00 94.19 140 TYR A CA 1
ATOM 1108 C C . TYR A 1 140 ? -11.953 -14.420 3.293 1.00 94.19 140 TYR A C 1
ATOM 1110 O O . TYR A 1 140 ? -13.106 -14.488 3.718 1.00 94.19 140 TYR A O 1
ATOM 1118 N N . THR A 1 141 ? -10.902 -14.664 4.081 1.00 93.31 141 THR A N 1
ATOM 1119 C CA . THR A 1 141 ? -11.037 -15.029 5.497 1.00 93.31 141 THR A CA 1
ATOM 1120 C C . THR A 1 141 ? -11.685 -13.899 6.292 1.00 93.31 141 THR A C 1
ATOM 1122 O O . THR A 1 141 ? -12.630 -14.147 7.042 1.00 93.31 141 THR A O 1
ATOM 1125 N N . VAL A 1 142 ? -11.221 -12.658 6.118 1.00 94.75 142 VAL A N 1
ATOM 1126 C CA . VAL A 1 142 ? -11.805 -11.487 6.787 1.00 94.75 142 VAL A CA 1
ATOM 1127 C C . VAL A 1 142 ? -13.257 -11.293 6.355 1.00 94.75 142 VAL A C 1
ATOM 1129 O O . VAL A 1 142 ? -14.138 -11.228 7.208 1.00 94.75 142 VAL A O 1
ATOM 1132 N N . TRP A 1 143 ? -13.522 -11.294 5.048 1.00 93.06 143 TRP A N 1
ATOM 1133 C CA . TRP A 1 143 ? -14.847 -11.055 4.477 1.00 93.06 143 TRP A CA 1
ATOM 1134 C C . TRP A 1 143 ? -15.869 -12.137 4.836 1.00 93.06 143 TRP A C 1
ATOM 1136 O O . TRP A 1 143 ? -17.004 -11.838 5.195 1.00 93.06 143 TRP A O 1
ATOM 1146 N N . LYS A 1 144 ? -15.502 -13.418 4.740 1.00 93.62 144 LYS A N 1
ATOM 1147 C CA . LYS A 1 144 ? -16.465 -14.508 4.923 1.00 93.62 144 LYS A CA 1
ATOM 1148 C C . LYS A 1 144 ? -16.652 -14.893 6.385 1.00 93.62 144 LYS A C 1
ATOM 1150 O O . LYS A 1 144 ? -17.764 -15.233 6.779 1.00 93.62 144 LYS A O 1
ATOM 1155 N N . LYS A 1 145 ? -15.571 -14.899 7.171 1.00 94.44 145 LYS A N 1
ATOM 1156 C CA . LYS A 1 145 ? -15.566 -15.473 8.525 1.00 94.44 145 LYS A CA 1
ATOM 1157 C C . LYS A 1 145 ? -15.646 -14.422 9.626 1.00 94.44 145 LYS A C 1
ATOM 1159 O O . LYS A 1 145 ? -16.195 -14.715 10.684 1.00 94.44 145 LYS A O 1
ATOM 1164 N N . PHE A 1 146 ? -15.114 -13.225 9.390 1.00 95.44 146 PHE A N 1
ATOM 1165 C CA . PHE A 1 146 ? -14.983 -12.186 10.413 1.00 95.44 146 PHE A CA 1
ATOM 1166 C C . PHE A 1 146 ? -15.630 -10.850 10.016 1.00 95.44 146 PHE A C 1
ATOM 1168 O O . PHE A 1 146 ? -15.400 -9.847 10.690 1.00 95.44 146 PHE A O 1
ATOM 1175 N N . SER A 1 147 ? -16.491 -10.830 8.992 1.00 92.81 147 SER A N 1
ATOM 1176 C CA . SER A 1 147 ? -17.191 -9.619 8.532 1.00 92.81 147 SER A CA 1
ATOM 1177 C C . SER A 1 147 ? -17.993 -8.938 9.631 1.00 92.81 147 SER A C 1
ATOM 1179 O O . SER A 1 147 ? -17.919 -7.726 9.776 1.00 92.81 147 SER A O 1
ATOM 1181 N N . ASN A 1 148 ? -18.668 -9.716 10.479 1.00 94.12 148 ASN A N 1
ATOM 1182 C CA . ASN A 1 148 ? -19.459 -9.193 11.600 1.00 94.12 148 ASN A CA 1
ATOM 1183 C C . ASN A 1 148 ? -18.628 -8.430 12.651 1.00 94.12 148 ASN A C 1
ATOM 1185 O O . ASN A 1 148 ? -19.194 -7.802 13.539 1.00 94.12 148 ASN A O 1
ATOM 1189 N N . THR A 1 149 ? -17.297 -8.522 12.592 1.00 95.12 149 THR A N 1
ATOM 1190 C CA . THR A 1 149 ? -16.376 -7.839 13.516 1.00 95.12 149 THR A CA 1
ATOM 1191 C C . THR A 1 149 ? -15.648 -6.655 12.877 1.00 95.12 149 THR A C 1
ATOM 1193 O O . THR A 1 149 ? -14.807 -6.035 13.530 1.00 95.12 149 THR A O 1
ATOM 1196 N N . ILE A 1 150 ? -15.942 -6.350 11.608 1.00 92.25 150 ILE A N 1
ATOM 1197 C CA . ILE A 1 150 ? -15.391 -5.188 10.911 1.00 92.25 150 ILE A CA 1
ATOM 1198 C C . ILE A 1 150 ? -16.019 -3.922 11.498 1.00 92.25 150 ILE A C 1
ATOM 1200 O O . ILE A 1 150 ? -17.215 -3.855 11.772 1.00 92.25 150 ILE A O 1
ATOM 1204 N N . GLU A 1 151 ? -15.189 -2.906 11.720 1.00 90.12 151 GLU A N 1
ATOM 1205 C CA . GLU A 1 151 ? -15.638 -1.620 12.248 1.00 90.12 151 GLU A CA 1
ATOM 1206 C C . GLU A 1 151 ? -15.922 -0.643 11.100 1.00 90.12 151 GLU A C 1
ATOM 1208 O O . GLU A 1 151 ? -15.184 0.327 10.906 1.00 90.12 151 GLU A O 1
ATOM 1213 N N . ASP A 1 152 ? -16.999 -0.884 10.349 1.00 86.00 152 ASP A N 1
ATOM 1214 C CA . ASP A 1 152 ? -17.391 -0.073 9.183 1.00 86.00 152 ASP A CA 1
ATOM 1215 C C . ASP A 1 152 ? -17.526 1.421 9.520 1.00 86.00 152 ASP A C 1
ATOM 1217 O O . ASP A 1 152 ? -17.234 2.288 8.698 1.00 86.00 152 ASP A O 1
ATOM 1221 N N . GLN A 1 153 ? -17.888 1.751 10.766 1.00 84.12 153 GLN A N 1
ATOM 1222 C CA . GLN A 1 153 ? -17.948 3.133 11.250 1.00 84.12 153 GLN A CA 1
ATOM 1223 C C . GLN A 1 153 ? -16.596 3.871 11.213 1.00 84.12 153 GLN A C 1
ATOM 1225 O O . GLN A 1 153 ? -16.575 5.104 11.185 1.00 84.12 153 GLN A O 1
ATOM 1230 N N . TYR A 1 154 ? -15.475 3.143 11.229 1.00 87.94 154 TYR A N 1
ATOM 1231 C CA . TYR A 1 154 ? -14.121 3.697 11.142 1.00 87.94 154 TYR A CA 1
ATOM 1232 C C . TYR A 1 154 ? -13.476 3.478 9.763 1.00 87.94 154 TYR A C 1
ATOM 1234 O O . TYR A 1 154 ? -12.522 4.176 9.430 1.00 87.94 154 TYR A O 1
ATOM 1242 N N . ASP A 1 155 ? -13.992 2.585 8.916 1.00 89.25 155 ASP A N 1
ATOM 1243 C CA . ASP A 1 155 ? -13.481 2.392 7.549 1.00 89.25 155 ASP A CA 1
ATOM 1244 C C . ASP A 1 155 ? -14.135 3.367 6.550 1.00 89.25 155 ASP A C 1
ATOM 1246 O O . ASP A 1 155 ? -14.701 2.992 5.524 1.00 89.25 155 ASP A O 1
ATOM 1250 N N . THR A 1 156 ? -14.088 4.663 6.878 1.00 88.75 156 THR A N 1
ATOM 1251 C CA . THR A 1 156 ? -14.835 5.735 6.191 1.00 88.75 156 THR A CA 1
ATOM 1252 C C . THR A 1 156 ? -13.950 6.677 5.371 1.00 88.75 156 THR A C 1
ATOM 1254 O O . THR A 1 156 ? -14.391 7.761 4.989 1.00 88.75 156 THR A O 1
ATOM 1257 N N . PHE A 1 157 ? -12.715 6.271 5.050 1.00 90.31 157 PHE A N 1
ATOM 1258 C CA . PHE A 1 157 ? -11.737 7.096 4.324 1.00 90.31 157 PHE A CA 1
ATOM 1259 C C . PHE A 1 157 ? -12.317 7.745 3.056 1.00 90.31 157 PHE A C 1
ATOM 1261 O O . PHE A 1 157 ? -12.389 8.972 2.957 1.00 90.31 157 PHE A O 1
ATOM 1268 N N . GLY A 1 158 ? -12.796 6.930 2.110 1.00 88.00 158 GLY A N 1
ATOM 1269 C CA . GLY A 1 158 ? -13.377 7.442 0.871 1.00 88.00 158 GLY A CA 1
ATOM 1270 C C . GLY A 1 158 ? -14.632 8.290 1.089 1.00 88.00 158 GLY A C 1
ATOM 1271 O O . GLY A 1 158 ? -14.845 9.270 0.378 1.00 88.00 158 GLY A O 1
ATOM 1272 N N . LEU A 1 159 ? -15.437 7.969 2.110 1.00 86.56 159 LEU A N 1
ATOM 1273 C CA . LEU A 1 159 ? -16.664 8.704 2.412 1.00 86.56 159 LEU A CA 1
ATOM 1274 C C . LEU A 1 159 ? -16.328 10.125 2.872 1.00 86.56 159 LEU A C 1
ATOM 1276 O O . LEU A 1 159 ? -16.913 11.081 2.372 1.00 86.56 159 LEU A O 1
ATOM 1280 N N . ASN A 1 160 ? -15.347 10.269 3.768 1.00 85.06 160 ASN A N 1
ATOM 1281 C CA . ASN A 1 160 ? -14.887 11.568 4.252 1.00 85.06 160 ASN A CA 1
ATOM 1282 C C . ASN A 1 160 ? -14.379 12.454 3.103 1.00 85.06 160 ASN A C 1
ATOM 1284 O O . ASN A 1 160 ? -14.732 13.630 3.022 1.00 85.06 160 ASN A O 1
ATOM 1288 N N . ILE A 1 161 ? -13.593 11.893 2.180 1.00 86.94 161 ILE A N 1
ATOM 1289 C CA . ILE A 1 161 ? -13.096 12.664 1.035 1.00 86.94 161 ILE A CA 1
ATOM 1290 C C . ILE A 1 161 ? -14.236 13.057 0.095 1.00 86.94 161 ILE A C 1
ATOM 1292 O O . ILE A 1 161 ? -14.319 14.211 -0.319 1.00 86.94 161 ILE A O 1
ATOM 1296 N N . LEU A 1 162 ? -15.144 12.133 -0.215 1.00 85.94 162 LEU A N 1
ATOM 1297 C CA . LEU A 1 162 ? -16.251 12.415 -1.121 1.00 85.94 162 LEU A CA 1
ATOM 1298 C C . LEU A 1 162 ? -17.200 13.478 -0.553 1.00 85.94 162 LEU A C 1
ATOM 1300 O O . LEU A 1 162 ? -17.588 14.393 -1.274 1.00 85.94 162 LEU A O 1
ATOM 1304 N N . VAL A 1 163 ? -17.522 13.409 0.743 1.00 81.50 163 VAL A N 1
ATOM 1305 C CA . VAL A 1 163 ? -18.319 14.435 1.436 1.00 81.50 163 VAL A CA 1
ATOM 1306 C C . VAL A 1 163 ? -17.627 15.799 1.369 1.00 81.50 163 VAL A C 1
ATOM 1308 O O . VAL A 1 163 ? -18.286 16.802 1.101 1.00 81.50 163 VAL A O 1
ATOM 1311 N N . ARG A 1 164 ? -16.299 15.850 1.530 1.00 80.19 164 ARG A N 1
ATOM 1312 C CA . ARG A 1 164 ? -15.525 17.094 1.391 1.00 80.19 164 ARG A CA 1
ATOM 1313 C C . ARG A 1 164 ? -15.565 17.646 -0.032 1.00 80.19 164 ARG A C 1
ATOM 1315 O O . ARG A 1 164 ? -15.844 18.829 -0.202 1.00 80.19 164 ARG A O 1
ATOM 1322 N N . ILE A 1 165 ? -15.369 16.809 -1.049 1.00 84.62 165 ILE A N 1
ATOM 1323 C CA . ILE A 1 165 ? -15.475 17.223 -2.458 1.00 84.62 165 ILE A CA 1
ATOM 1324 C C . ILE A 1 165 ? -16.880 17.771 -2.752 1.00 84.62 165 ILE A C 1
ATOM 1326 O O . ILE A 1 165 ? -17.009 18.857 -3.309 1.00 84.62 165 ILE A O 1
ATOM 1330 N N . LEU A 1 166 ? -17.934 17.076 -2.315 1.00 82.38 166 LEU A N 1
ATOM 1331 C CA . LEU A 1 166 ? -19.319 17.532 -2.472 1.00 82.38 166 LEU A CA 1
ATOM 1332 C C . LEU A 1 166 ? -19.585 18.859 -1.748 1.00 82.38 166 LEU A C 1
ATOM 1334 O O . LEU A 1 166 ? -20.318 19.701 -2.265 1.00 82.38 166 LEU A O 1
ATOM 1338 N N . SER A 1 167 ? -18.975 19.062 -0.577 1.00 77.88 167 SER A N 1
ATOM 1339 C CA . SER A 1 167 ? -19.078 20.324 0.162 1.00 77.88 167 SER A CA 1
ATOM 1340 C C . SER A 1 167 ? -18.396 21.486 -0.569 1.00 77.88 167 SER A C 1
ATOM 1342 O O . SER A 1 167 ? -18.956 22.576 -0.621 1.00 77.88 167 SER A O 1
ATOM 1344 N N . LEU A 1 168 ? -17.242 21.248 -1.207 1.00 82.00 168 LEU A N 1
ATOM 1345 C CA . LEU A 1 168 ? -16.528 22.254 -2.003 1.00 82.00 168 LEU A CA 1
ATOM 1346 C C . LEU A 1 168 ? -17.298 22.647 -3.269 1.00 82.00 168 LEU A C 1
ATOM 1348 O O . LEU A 1 168 ? -17.219 23.790 -3.705 1.00 82.00 168 LEU A O 1
ATOM 1352 N N . ILE A 1 169 ? -18.071 21.717 -3.832 1.00 84.00 169 ILE A N 1
ATOM 1353 C CA . ILE A 1 169 ? -18.940 21.955 -4.996 1.00 84.00 169 ILE A CA 1
ATOM 1354 C C . ILE A 1 169 ? -20.239 22.694 -4.593 1.00 84.00 169 ILE A C 1
ATOM 1356 O O . ILE A 1 169 ? -21.022 23.090 -5.452 1.00 84.00 169 ILE A O 1
ATOM 1360 N N . GLY A 1 170 ? -20.468 22.939 -3.297 1.00 76.50 170 GLY A N 1
ATOM 1361 C CA . GLY A 1 170 ? -21.641 23.670 -2.807 1.00 76.50 170 GLY A CA 1
ATOM 1362 C C . GLY A 1 170 ? -22.908 22.817 -2.728 1.00 76.50 170 GLY A C 1
ATOM 1363 O O . GLY A 1 170 ? -24.013 23.342 -2.844 1.00 76.50 170 GLY A O 1
ATOM 1364 N N . SER A 1 171 ? -22.780 21.497 -2.552 1.00 73.94 171 SER A N 1
ATOM 1365 C CA . SER A 1 171 ? -23.953 20.629 -2.435 1.00 73.94 171 SER A CA 1
ATOM 1366 C C . SER A 1 171 ? -24.731 20.900 -1.142 1.00 73.94 171 SER A C 1
ATOM 1368 O O . SER A 1 171 ? -24.236 20.641 -0.045 1.00 73.94 171 SER A O 1
ATOM 1370 N N . ASN A 1 172 ? -25.998 21.310 -1.271 1.00 68.94 172 ASN A N 1
ATOM 1371 C CA . ASN A 1 172 ? -26.933 21.530 -0.152 1.00 68.94 172 ASN A CA 1
ATOM 1372 C C . ASN A 1 172 ? -27.250 20.255 0.659 1.00 68.94 172 ASN A C 1
ATOM 1374 O O . ASN A 1 172 ? -27.908 20.316 1.692 1.00 68.94 172 ASN A O 1
ATOM 1378 N N . SER A 1 173 ? -26.816 19.087 0.180 1.00 64.50 173 SER A N 1
ATOM 1379 C CA . SER A 1 173 ? -27.032 17.780 0.809 1.00 64.50 173 SER A CA 1
ATOM 1380 C C . SER A 1 173 ? -26.034 17.442 1.923 1.00 64.50 173 SER A C 1
ATOM 1382 O O . SER A 1 173 ? -26.116 16.362 2.513 1.00 64.50 173 SER A O 1
ATOM 1384 N N . VAL A 1 174 ? -25.030 18.295 2.143 1.00 65.81 174 VAL A N 1
ATOM 1385 C CA . VAL A 1 174 ? -24.011 18.118 3.180 1.00 65.81 174 VAL A CA 1
ATOM 1386 C C . VAL A 1 174 ? -24.224 19.198 4.226 1.00 65.81 174 VAL A C 1
ATOM 1388 O O . VAL A 1 174 ? -24.152 20.386 3.917 1.00 65.81 174 VAL A O 1
ATOM 1391 N N . ASP A 1 175 ? -24.475 18.788 5.469 1.00 66.62 175 ASP A N 1
ATOM 1392 C CA . ASP A 1 175 ? -24.577 19.724 6.582 1.00 66.62 175 ASP A CA 1
ATOM 1393 C C . ASP A 1 175 ? -23.205 20.367 6.845 1.00 66.62 175 ASP A C 1
ATOM 1395 O O . ASP A 1 175 ? -22.334 19.831 7.537 1.00 66.62 175 ASP A O 1
ATOM 1399 N N . SER A 1 176 ? -23.002 21.528 6.226 1.00 61.38 176 SER A N 1
ATOM 1400 C CA . SER A 1 176 ? -21.768 22.308 6.311 1.00 61.38 176 SER A CA 1
ATOM 1401 C C . SER A 1 176 ? -21.451 22.758 7.740 1.00 61.38 176 SER A C 1
ATOM 1403 O O . SER A 1 176 ? -20.285 23.012 8.050 1.00 61.38 176 SER A O 1
ATOM 1405 N N . THR A 1 177 ? -22.450 22.813 8.628 1.00 58.78 177 THR A N 1
ATOM 1406 C CA . THR A 1 177 ? -22.248 23.162 10.039 1.00 58.78 177 THR A CA 1
ATOM 1407 C C . THR A 1 177 ? -21.670 21.989 10.827 1.00 58.78 177 THR A C 1
ATOM 1409 O O . THR A 1 177 ? -20.717 22.188 11.577 1.00 58.78 177 THR A O 1
ATOM 1412 N N . ALA A 1 178 ? -22.135 20.762 10.563 1.00 59.47 178 ALA A N 1
ATOM 1413 C CA . ALA A 1 178 ? -21.586 19.533 11.139 1.00 59.47 178 ALA A CA 1
ATOM 1414 C C . ALA A 1 178 ? -20.146 19.249 10.671 1.00 59.47 178 ALA A C 1
ATOM 1416 O O . ALA A 1 178 ? -19.332 18.723 11.436 1.00 59.47 178 ALA A O 1
ATOM 1417 N N . LEU A 1 179 ? -19.816 19.627 9.428 1.00 58.31 179 LEU A N 1
ATOM 1418 C CA . LEU A 1 179 ? -18.456 19.527 8.888 1.00 58.31 179 LEU A CA 1
ATOM 1419 C C . LEU A 1 179 ? -17.508 20.535 9.567 1.00 58.31 179 LEU A C 1
ATOM 1421 O O . LEU A 1 179 ? -16.399 20.173 9.955 1.00 58.31 179 LEU A O 1
ATOM 1425 N N . LYS A 1 180 ? -17.959 21.786 9.755 1.00 55.50 180 LYS A N 1
ATOM 1426 C CA . LYS A 1 180 ? -17.189 22.859 10.415 1.00 55.50 180 LYS A CA 1
ATOM 1427 C C . LYS A 1 180 ? -17.007 22.646 11.917 1.00 55.50 180 LYS A C 1
ATOM 1429 O O . LYS A 1 180 ? -16.009 23.094 12.468 1.00 55.50 180 LYS A O 1
ATOM 1434 N N . SER A 1 181 ? -17.937 21.961 12.579 1.00 51.84 181 SER A N 1
ATOM 1435 C CA . SER A 1 181 ? -17.841 21.637 14.007 1.00 51.84 181 SER A CA 1
ATOM 1436 C C . SER A 1 181 ? -16.921 20.445 14.311 1.00 51.84 181 SER A C 1
ATOM 1438 O O . SER A 1 181 ? -16.787 20.059 15.471 1.00 51.84 181 SER A O 1
ATOM 1440 N N . GLY A 1 182 ? -16.278 19.850 13.296 1.00 50.97 182 GLY A N 1
ATOM 1441 C CA . GLY A 1 182 ? -15.372 18.712 13.478 1.00 50.97 182 GLY A CA 1
ATOM 1442 C C . GLY A 1 182 ? -16.091 17.412 13.848 1.00 50.97 182 GLY A C 1
ATOM 1443 O O . GLY A 1 182 ? -15.470 16.488 14.382 1.00 50.97 182 GLY A O 1
ATOM 1444 N N . THR A 1 183 ? -17.398 17.322 13.580 1.00 54.75 183 THR A N 1
ATOM 1445 C CA . THR A 1 183 ? -18.165 16.092 13.802 1.00 54.75 183 THR A CA 1
ATOM 1446 C C . THR A 1 183 ? -17.551 14.976 12.958 1.00 54.75 183 THR A C 1
ATOM 1448 O O . THR A 1 183 ? -17.239 15.172 11.782 1.00 54.75 183 THR A O 1
ATOM 1451 N N . ARG A 1 184 ? -17.327 13.797 13.553 1.00 56.62 184 ARG A N 1
ATOM 1452 C CA . ARG A 1 184 ? -16.650 12.684 12.866 1.00 56.62 184 ARG A CA 1
ATOM 1453 C C . ARG A 1 184 ? -17.377 12.368 11.558 1.00 56.62 184 ARG A C 1
ATOM 1455 O O . ARG A 1 184 ? -18.589 12.190 11.568 1.00 56.62 184 ARG A O 1
ATOM 1462 N N . ALA A 1 185 ? -16.642 12.225 10.455 1.00 48.12 185 ALA A N 1
ATOM 1463 C CA . ALA A 1 185 ? -17.220 11.979 9.129 1.00 48.12 185 ALA A CA 1
ATOM 1464 C C . ALA A 1 185 ? -18.152 10.749 9.077 1.00 48.12 185 ALA A C 1
ATOM 1466 O O . ALA A 1 185 ? -19.131 10.761 8.342 1.00 48.12 185 ALA A O 1
ATOM 1467 N N . GLY A 1 186 ? -17.924 9.728 9.915 1.00 51.34 186 GLY A N 1
ATOM 1468 C CA . GLY A 1 186 ? -18.835 8.579 10.056 1.00 51.34 186 GLY A CA 1
ATOM 1469 C C . GLY A 1 186 ? -20.205 8.897 10.685 1.00 51.34 186 GLY A C 1
ATOM 1470 O O . GLY A 1 186 ? -21.129 8.095 10.574 1.00 51.34 186 GLY A O 1
ATOM 1471 N N . GLN A 1 187 ? -20.360 10.056 11.333 1.00 55.56 187 GLN A N 1
ATOM 1472 C CA . GLN A 1 187 ? -21.636 10.562 11.860 1.00 55.56 187 GLN A CA 1
ATOM 1473 C C . GLN A 1 187 ? -22.342 11.505 10.881 1.00 55.56 187 GLN A C 1
ATOM 1475 O O . GLN A 1 187 ? -23.563 11.636 10.936 1.00 55.56 187 GLN A O 1
ATOM 1480 N N . ILE A 1 188 ? -21.598 12.122 9.960 1.00 59.53 188 ILE A N 1
ATOM 1481 C CA . ILE A 1 188 ? -22.164 12.949 8.896 1.00 59.53 188 ILE A CA 1
ATOM 1482 C C . ILE A 1 188 ? -22.667 11.994 7.820 1.00 59.53 188 ILE A C 1
ATOM 1484 O O . ILE A 1 188 ? -21.939 11.612 6.908 1.00 59.53 188 ILE A O 1
ATOM 1488 N N . ARG A 1 189 ? -23.921 11.559 7.950 1.00 59.19 189 ARG A N 1
ATOM 1489 C CA . ARG A 1 189 ? -24.595 10.815 6.888 1.00 59.19 189 ARG A CA 1
ATOM 1490 C C . ARG A 1 189 ? -25.118 11.828 5.870 1.00 59.19 189 ARG A C 1
ATOM 1492 O O . ARG A 1 189 ? -26.096 12.505 6.183 1.00 59.19 189 ARG A O 1
ATOM 1499 N N . PRO A 1 190 ? -24.493 11.970 4.685 1.00 60.25 190 PRO A N 1
ATOM 1500 C CA . PRO A 1 190 ? -25.086 12.756 3.610 1.00 60.25 190 PRO A CA 1
ATOM 1501 C C . PRO A 1 190 ? -26.530 12.293 3.382 1.00 60.25 190 PRO A C 1
ATOM 1503 O O . PRO A 1 190 ? -26.810 11.093 3.339 1.00 60.25 190 PRO A O 1
ATOM 1506 N N . THR A 1 191 ? -27.463 13.237 3.305 1.00 66.81 191 THR A N 1
ATOM 1507 C CA . THR A 1 191 ? -28.890 12.946 3.129 1.00 66.81 191 THR A CA 1
ATOM 1508 C C . THR A 1 191 ? -29.276 13.045 1.651 1.00 66.81 191 THR A C 1
ATOM 1510 O O . THR A 1 191 ? -28.570 13.628 0.824 1.00 66.81 191 THR A O 1
ATOM 1513 N N . GLY A 1 192 ? -30.389 12.409 1.275 1.00 75.38 192 GLY A N 1
ATOM 1514 C CA . GLY A 1 192 ? -30.895 12.433 -0.099 1.00 75.38 192 GLY A CA 1
ATOM 1515 C C . GLY A 1 192 ? -30.035 11.660 -1.111 1.00 75.38 192 GLY A C 1
ATOM 1516 O O . GLY A 1 192 ? -29.421 10.639 -0.794 1.00 75.38 192 GLY A O 1
ATOM 1517 N N . TRP A 1 193 ? -30.028 12.131 -2.361 1.00 71.06 193 TRP A N 1
ATOM 1518 C CA . TRP A 1 193 ? -29.356 11.468 -3.488 1.00 71.06 193 TRP A CA 1
ATOM 1519 C C . TRP A 1 193 ? -27.836 11.406 -3.326 1.00 71.06 193 TRP A C 1
ATOM 1521 O O . TRP A 1 193 ? -27.240 10.358 -3.572 1.00 71.06 193 TRP A O 1
ATOM 1531 N N . ALA A 1 194 ? -27.222 12.483 -2.835 1.00 68.75 194 ALA A N 1
ATOM 1532 C CA . ALA A 1 194 ? -25.789 12.528 -2.569 1.00 68.75 194 ALA A CA 1
ATOM 1533 C C . ALA A 1 194 ? -25.357 11.454 -1.562 1.00 68.75 194 ALA A C 1
ATOM 1535 O O . ALA A 1 194 ? -24.308 10.847 -1.742 1.00 68.75 194 ALA A O 1
ATOM 1536 N N . GLY A 1 195 ? -26.196 11.164 -0.561 1.00 70.12 195 GLY A N 1
ATOM 1537 C CA . GLY A 1 195 ? -25.918 10.129 0.431 1.00 70.12 195 GLY A CA 1
ATOM 1538 C C . GLY A 1 195 ? -25.936 8.709 -0.107 1.00 70.12 195 GLY A C 1
ATOM 1539 O O . GLY A 1 195 ? -25.083 7.892 0.243 1.00 70.12 195 GLY A O 1
ATOM 1540 N N . ARG A 1 196 ? -26.876 8.419 -1.010 1.00 75.00 196 ARG A N 1
ATOM 1541 C CA . ARG A 1 196 ? -26.936 7.120 -1.693 1.00 75.00 196 ARG A CA 1
ATOM 1542 C C . ARG A 1 196 ? -25.732 6.920 -2.608 1.00 75.00 196 ARG A C 1
ATOM 1544 O O . ARG A 1 196 ? -25.112 5.859 -2.583 1.00 75.00 196 ARG A O 1
ATOM 1551 N N . ILE A 1 197 ? -25.378 7.952 -3.374 1.00 76.31 197 ILE A N 1
ATOM 1552 C CA . ILE A 1 197 ? -24.218 7.927 -4.272 1.00 76.31 197 ILE A CA 1
ATOM 1553 C C . ILE A 1 197 ? -22.937 7.755 -3.453 1.00 76.31 197 ILE A C 1
ATOM 1555 O O . ILE 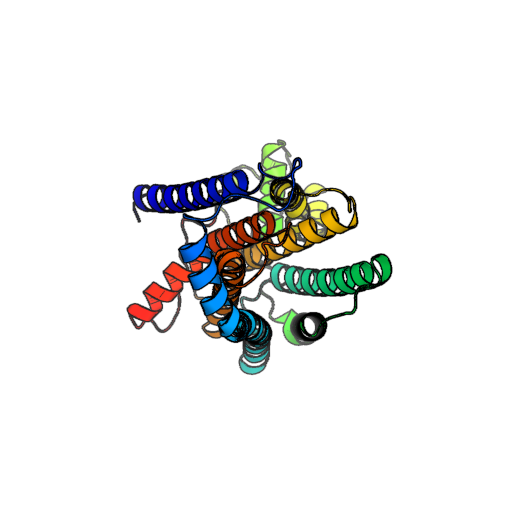A 1 197 ? -22.136 6.868 -3.746 1.00 76.31 197 ILE A O 1
ATOM 1559 N N . SER A 1 198 ? -22.768 8.528 -2.377 1.00 72.62 198 SER A N 1
ATOM 1560 C CA . SER A 1 198 ? -21.566 8.444 -1.555 1.00 72.62 198 SER A CA 1
ATOM 1561 C C . SER A 1 198 ? -21.431 7.114 -0.831 1.00 72.62 198 SER A C 1
ATOM 1563 O O . SER A 1 198 ? -20.338 6.564 -0.794 1.00 72.62 198 SER A O 1
ATOM 1565 N N . GLY A 1 199 ? -22.533 6.554 -0.328 1.00 73.25 199 GLY A N 1
ATOM 1566 C CA . GLY A 1 199 ? -22.541 5.224 0.283 1.00 73.25 199 GLY A CA 1
ATOM 1567 C C . GLY A 1 199 ? -22.209 4.093 -0.695 1.00 73.25 199 GLY A C 1
ATOM 1568 O O . GLY A 1 199 ? -21.730 3.052 -0.267 1.00 73.25 199 GLY A O 1
ATOM 1569 N N . THR A 1 200 ? -22.402 4.300 -2.001 1.00 82.12 200 THR A N 1
ATOM 1570 C CA . THR A 1 200 ? -22.145 3.272 -3.026 1.00 82.12 200 THR A CA 1
ATOM 1571 C C . THR A 1 200 ? -20.750 3.396 -3.647 1.00 82.12 200 THR A C 1
ATOM 1573 O O . THR A 1 200 ? -20.146 2.391 -4.007 1.00 82.12 200 THR A O 1
ATOM 1576 N N . ILE A 1 201 ? -20.229 4.622 -3.779 1.00 87.44 201 ILE A N 1
ATOM 1577 C CA . ILE A 1 201 ? -19.025 4.927 -4.575 1.00 87.44 201 ILE A CA 1
ATOM 1578 C C . ILE A 1 201 ? -17.795 5.208 -3.700 1.00 87.44 201 ILE A C 1
ATOM 1580 O O . ILE A 1 201 ? -16.683 5.248 -4.215 1.00 87.44 201 ILE A O 1
ATOM 1584 N N . TYR A 1 202 ? -17.931 5.370 -2.378 1.00 86.56 202 TYR A N 1
ATOM 1585 C CA . TYR A 1 202 ? -16.799 5.786 -1.536 1.00 86.56 202 TYR A CA 1
ATOM 1586 C C . TYR A 1 202 ? -15.556 4.888 -1.658 1.00 86.56 202 TYR A C 1
ATOM 1588 O O . TYR A 1 202 ? -14.437 5.389 -1.606 1.00 86.56 202 TYR A O 1
ATOM 1596 N N . TRP A 1 203 ? -15.725 3.583 -1.868 1.00 86.06 203 TRP A N 1
ATOM 1597 C CA . TRP A 1 203 ? -14.608 2.650 -2.032 1.00 86.06 203 TRP A CA 1
ATOM 1598 C C . TRP A 1 203 ? -13.799 2.894 -3.322 1.00 86.06 203 TRP A C 1
ATOM 1600 O O . TRP A 1 203 ? -12.622 2.545 -3.372 1.00 86.06 203 TRP A O 1
ATOM 1610 N N . LEU A 1 204 ? -14.382 3.546 -4.339 1.00 92.62 204 LEU A N 1
ATOM 1611 C CA . LEU A 1 204 ? -13.709 3.920 -5.592 1.00 92.62 204 LEU A CA 1
ATOM 1612 C C . LEU A 1 204 ? -12.784 5.132 -5.445 1.00 92.62 204 LEU A C 1
ATOM 1614 O O . LEU A 1 204 ? -11.951 5.379 -6.313 1.00 92.62 204 LEU A O 1
ATOM 1618 N N . VAL A 1 205 ? -12.896 5.892 -4.355 1.00 92.50 205 VAL A N 1
ATOM 1619 C CA . VAL A 1 205 ? -12.143 7.140 -4.172 1.00 92.50 205 VAL A CA 1
ATOM 1620 C C . VAL A 1 205 ? -10.631 6.908 -4.232 1.00 92.50 205 VAL A C 1
ATOM 1622 O O . VAL A 1 205 ? -9.925 7.657 -4.905 1.00 92.50 205 VAL A O 1
ATOM 1625 N N . LEU A 1 206 ? -10.137 5.840 -3.600 1.00 94.56 206 LEU A N 1
ATOM 1626 C CA . LEU A 1 206 ? -8.721 5.461 -3.653 1.00 94.56 206 LEU A CA 1
ATOM 1627 C C . LEU A 1 206 ? -8.257 5.218 -5.097 1.00 94.56 206 LEU A C 1
ATOM 1629 O O . LEU A 1 206 ? -7.226 5.735 -5.519 1.00 94.56 206 LEU A O 1
ATOM 1633 N N . TYR A 1 207 ? -9.060 4.487 -5.868 1.00 95.44 207 TYR A N 1
ATOM 1634 C CA . TYR A 1 207 ? -8.792 4.139 -7.264 1.00 95.44 207 TYR A CA 1
ATOM 1635 C C . TYR A 1 207 ? -8.805 5.357 -8.188 1.00 95.44 207 TYR A C 1
ATOM 1637 O O . TYR A 1 207 ? -8.023 5.414 -9.136 1.00 95.44 207 TYR A O 1
ATOM 1645 N N . ILE A 1 208 ? -9.652 6.347 -7.901 1.00 95.00 208 ILE A N 1
ATOM 1646 C CA . ILE A 1 208 ? -9.680 7.622 -8.625 1.00 95.00 208 ILE A CA 1
ATOM 1647 C C . ILE A 1 208 ? -8.409 8.426 -8.327 1.00 95.00 208 ILE A C 1
ATOM 1649 O O . ILE A 1 208 ? -7.789 8.938 -9.257 1.00 95.00 208 ILE A O 1
ATOM 1653 N N . PHE A 1 209 ? -7.967 8.495 -7.065 1.00 94.31 209 PHE A N 1
ATOM 1654 C CA . PHE A 1 209 ? -6.715 9.177 -6.702 1.00 94.31 209 PHE A CA 1
ATOM 1655 C C . PHE A 1 209 ? -5.456 8.487 -7.231 1.00 94.31 209 PHE A C 1
ATOM 1657 O O . PHE A 1 209 ? -4.448 9.157 -7.464 1.00 94.31 209 PHE A O 1
ATOM 1664 N N . ALA A 1 210 ? -5.507 7.179 -7.476 1.00 96.19 210 ALA A N 1
ATOM 1665 C CA . ALA A 1 210 ? -4.403 6.463 -8.101 1.00 96.19 210 ALA A CA 1
ATOM 1666 C C . ALA A 1 210 ? -4.138 6.927 -9.550 1.00 96.19 210 ALA A C 1
ATOM 1668 O O . ALA A 1 210 ? -3.006 6.827 -10.010 1.00 96.19 210 ALA A O 1
ATOM 1669 N N . ILE A 1 211 ? -5.126 7.496 -10.258 1.00 95.75 211 ILE A N 1
ATOM 1670 C CA . ILE A 1 211 ? -4.966 7.977 -11.645 1.00 95.75 211 ILE A CA 1
ATOM 1671 C C . ILE A 1 211 ? -3.973 9.152 -11.755 1.00 95.75 211 ILE A C 1
ATOM 1673 O O . ILE A 1 211 ? -2.999 9.039 -12.497 1.00 95.75 211 ILE A O 1
ATOM 1677 N N . PRO A 1 212 ? -4.146 10.298 -11.065 1.00 95.62 212 PRO A N 1
ATOM 1678 C CA . PRO A 1 212 ? -3.168 11.383 -11.152 1.00 95.62 212 PRO A CA 1
ATOM 1679 C C . PRO A 1 212 ? -1.798 10.974 -10.591 1.00 95.62 212 PRO A C 1
ATOM 1681 O O . PRO A 1 212 ? -0.770 11.413 -11.108 1.00 95.62 212 PRO A O 1
ATOM 1684 N N . LEU A 1 213 ? -1.767 10.106 -9.574 1.00 94.62 213 LEU A N 1
ATOM 1685 C CA . LEU A 1 213 ? -0.515 9.596 -9.018 1.00 94.62 213 LEU A CA 1
ATOM 1686 C C . LEU A 1 213 ? 0.235 8.697 -10.015 1.00 94.62 213 LEU A C 1
ATOM 1688 O O . LEU A 1 213 ? 1.453 8.807 -10.138 1.00 94.62 213 LEU A O 1
ATOM 1692 N N . SER A 1 214 ? -0.470 7.867 -10.787 1.00 95.31 214 SER A N 1
ATOM 1693 C CA . SER A 1 214 ? 0.153 7.047 -11.828 1.00 95.31 214 SER A CA 1
ATOM 1694 C C . SER A 1 214 ? 0.715 7.894 -12.966 1.00 95.31 214 SER A C 1
ATOM 1696 O O . SER A 1 214 ? 1.814 7.621 -13.448 1.00 95.31 214 SER A O 1
ATOM 1698 N N . MET A 1 215 ? 0.031 8.981 -13.343 1.00 92.88 215 MET A N 1
ATOM 1699 C CA . MET A 1 215 ? 0.548 9.951 -14.315 1.00 92.88 215 MET A CA 1
ATOM 1700 C C . MET A 1 215 ? 1.836 10.619 -13.821 1.00 92.88 215 MET A C 1
ATOM 1702 O O . MET A 1 215 ? 2.779 10.786 -14.598 1.00 92.88 215 MET A O 1
ATOM 1706 N N . LEU A 1 216 ? 1.911 10.943 -12.524 1.00 92.50 216 LEU A N 1
ATOM 1707 C CA . LEU A 1 216 ? 3.140 11.435 -11.903 1.00 92.50 216 LEU A CA 1
ATOM 1708 C C . LEU A 1 216 ? 4.259 10.391 -11.990 1.00 92.50 216 LEU A C 1
ATOM 1710 O O . LEU A 1 216 ? 5.367 10.734 -12.390 1.00 92.50 216 LEU A O 1
ATOM 1714 N N . PHE A 1 217 ? 3.986 9.123 -11.676 1.00 93.31 217 PHE A N 1
ATOM 1715 C CA . PHE A 1 217 ? 4.987 8.061 -11.793 1.00 93.31 217 PHE A CA 1
ATOM 1716 C C . PHE A 1 217 ? 5.479 7.889 -13.234 1.00 93.31 217 PHE A C 1
ATOM 1718 O O . PHE A 1 217 ? 6.687 7.852 -13.474 1.00 93.31 217 PHE A O 1
ATOM 1725 N N . LEU A 1 218 ? 4.573 7.880 -14.215 1.00 90.56 218 LEU A N 1
ATOM 1726 C CA . LEU A 1 218 ? 4.916 7.780 -15.637 1.00 90.56 218 LEU A CA 1
ATOM 1727 C C . LEU A 1 218 ? 5.833 8.911 -16.125 1.00 90.56 218 LEU A C 1
ATOM 1729 O O . LEU A 1 218 ? 6.614 8.693 -17.055 1.00 90.56 218 LEU A O 1
ATOM 1733 N N . ALA A 1 219 ? 5.791 10.092 -15.500 1.00 89.25 219 ALA A N 1
ATOM 1734 C CA . ALA A 1 219 ? 6.688 11.196 -15.836 1.00 89.25 219 ALA A CA 1
ATOM 1735 C C . ALA A 1 219 ? 8.173 10.854 -15.603 1.00 89.25 219 ALA A C 1
ATOM 1737 O O . ALA A 1 219 ? 9.031 11.381 -16.307 1.00 89.25 219 ALA A O 1
ATOM 1738 N N . PHE A 1 220 ? 8.476 9.927 -14.686 1.00 87.19 220 PHE A N 1
ATOM 1739 C CA . PHE A 1 220 ? 9.839 9.492 -14.348 1.00 87.19 220 PHE A CA 1
ATOM 1740 C C . PHE A 1 220 ? 10.318 8.263 -15.133 1.00 87.19 220 PHE A C 1
ATOM 1742 O O . PHE A 1 220 ? 11.386 7.715 -14.848 1.00 87.19 220 PHE A O 1
ATOM 1749 N N . ARG A 1 221 ? 9.544 7.799 -16.121 1.00 83.38 221 ARG A N 1
ATOM 1750 C CA . ARG A 1 221 ? 9.911 6.651 -16.957 1.00 83.38 221 ARG A CA 1
ATOM 1751 C C . ARG A 1 221 ? 10.570 7.110 -18.260 1.00 83.38 221 ARG A C 1
ATOM 1753 O O . ARG A 1 221 ? 9.960 7.828 -19.048 1.00 83.38 221 ARG A O 1
ATOM 1760 N N . SER A 1 222 ? 11.791 6.636 -18.522 1.00 72.69 222 SER A N 1
ATOM 1761 C CA . SER A 1 222 ? 12.607 7.071 -19.669 1.00 72.69 222 SER A CA 1
ATOM 1762 C C . SER A 1 222 ? 12.091 6.596 -21.037 1.00 72.69 222 SER A C 1
ATOM 1764 O O . SER A 1 222 ? 12.279 7.292 -22.030 1.00 72.69 222 SER A O 1
ATOM 1766 N N . ARG A 1 223 ? 11.406 5.442 -21.123 1.00 67.88 223 ARG A N 1
ATOM 1767 C CA . ARG A 1 223 ? 10.770 4.959 -22.367 1.00 67.88 223 ARG A CA 1
ATOM 1768 C 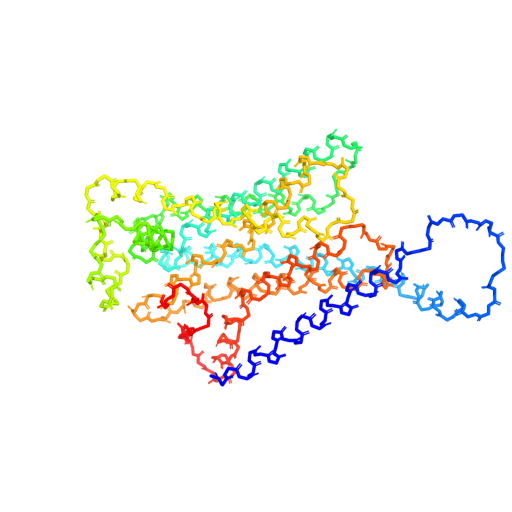C . ARG A 1 223 ? 9.270 4.736 -22.194 1.00 67.88 223 ARG A C 1
ATOM 1770 O O . ARG A 1 223 ? 8.843 3.917 -21.384 1.00 67.88 223 ARG A O 1
ATOM 1777 N N . ARG A 1 224 ? 8.477 5.411 -23.036 1.00 64.88 224 ARG A N 1
ATOM 1778 C CA . ARG A 1 224 ? 7.000 5.322 -23.094 1.00 64.88 224 ARG A CA 1
ATOM 1779 C C . ARG A 1 224 ? 6.470 4.342 -24.156 1.00 64.88 224 ARG A C 1
ATOM 1781 O O . ARG A 1 224 ? 5.275 4.314 -24.424 1.00 64.88 224 ARG A O 1
ATOM 1788 N N . ARG A 1 225 ? 7.344 3.545 -24.786 1.00 60.16 225 ARG A N 1
ATOM 1789 C CA . ARG A 1 225 ? 7.016 2.760 -25.996 1.00 60.16 225 ARG A CA 1
ATOM 1790 C C . ARG A 1 225 ? 5.959 1.661 -25.798 1.00 60.16 225 ARG A C 1
ATOM 1792 O O . ARG A 1 225 ? 5.313 1.310 -26.773 1.00 60.16 225 ARG A O 1
ATOM 1799 N N . LEU A 1 226 ? 5.743 1.162 -24.576 1.00 61.53 226 LEU A N 1
ATOM 1800 C CA . LEU A 1 226 ? 4.704 0.157 -24.274 1.00 61.53 226 LEU A CA 1
ATOM 1801 C C . LEU A 1 226 ? 3.343 0.753 -23.855 1.00 61.53 226 LEU A C 1
ATOM 1803 O O . LEU A 1 226 ? 2.480 0.011 -23.387 1.00 61.53 226 LEU A O 1
ATOM 1807 N N . GLY A 1 227 ? 3.147 2.067 -24.043 1.00 76.81 227 GLY A N 1
ATOM 1808 C CA . GLY A 1 227 ? 1.877 2.798 -23.950 1.00 76.81 227 GLY A CA 1
ATOM 1809 C C . GLY A 1 227 ? 0.916 2.312 -22.860 1.00 76.81 227 GLY A C 1
ATOM 1810 O O . GLY A 1 227 ? 0.975 2.758 -21.712 1.00 76.81 227 GLY A O 1
ATOM 1811 N N . PHE A 1 228 ? 0.023 1.395 -23.232 1.00 84.56 228 PHE A N 1
ATOM 1812 C CA . PHE A 1 228 ? -1.045 0.883 -22.378 1.00 84.56 228 PHE A CA 1
ATOM 1813 C C . PHE A 1 228 ? -0.556 0.016 -21.206 1.00 84.56 228 PHE A C 1
ATOM 1815 O O . PHE A 1 228 ? -0.872 0.329 -20.061 1.00 84.56 228 PHE A O 1
ATOM 1822 N N . VAL A 1 229 ? 0.267 -1.013 -21.450 1.00 84.12 229 VAL A N 1
ATOM 1823 C CA . VAL A 1 229 ? 0.744 -1.931 -20.389 1.00 84.12 229 VAL A CA 1
ATOM 1824 C C . VAL A 1 229 ? 1.556 -1.169 -19.344 1.00 84.12 229 VAL A C 1
ATOM 1826 O O . VAL A 1 229 ? 1.384 -1.360 -18.144 1.00 84.12 229 VAL A O 1
ATOM 1829 N N . THR A 1 230 ? 2.392 -0.229 -19.788 1.00 85.00 230 THR A N 1
ATOM 1830 C CA . THR A 1 230 ? 3.148 0.635 -18.872 1.00 85.00 230 THR A CA 1
ATOM 1831 C C . THR A 1 230 ? 2.261 1.554 -18.048 1.00 85.00 230 THR A C 1
ATOM 1833 O O . THR A 1 230 ? 2.602 1.840 -16.904 1.00 85.00 230 THR A O 1
ATOM 1836 N N . SER A 1 231 ? 1.136 2.004 -18.608 1.00 90.12 231 SER A N 1
ATOM 1837 C CA . SER A 1 231 ? 0.177 2.840 -17.883 1.00 90.12 231 SER A CA 1
ATOM 1838 C C . SER A 1 231 ? -0.584 2.034 -16.834 1.00 90.12 231 SER A C 1
ATOM 1840 O O . SER A 1 231 ? -0.790 2.529 -15.731 1.00 90.12 231 SER A O 1
ATOM 1842 N N . LEU A 1 232 ? -0.938 0.782 -17.142 1.00 92.00 232 LEU A N 1
ATOM 1843 C CA . LEU A 1 232 ? -1.565 -0.126 -16.181 1.00 92.00 232 LEU A CA 1
ATOM 1844 C C . LEU A 1 232 ? -0.624 -0.493 -15.031 1.00 92.00 232 LEU A C 1
ATOM 1846 O O . LEU A 1 232 ? -1.051 -0.450 -13.886 1.00 92.00 232 LEU A O 1
ATOM 1850 N N . LEU A 1 233 ? 0.654 -0.771 -15.313 1.00 90.31 233 LEU A N 1
ATOM 1851 C CA . LEU A 1 233 ? 1.661 -1.004 -14.269 1.00 90.31 233 LEU A CA 1
ATOM 1852 C C . LEU A 1 233 ? 1.818 0.217 -13.353 1.00 90.31 233 LEU A C 1
ATOM 1854 O O . LEU A 1 233 ? 1.844 0.082 -12.137 1.00 90.31 233 LEU A O 1
ATOM 1858 N N . ALA A 1 234 ? 1.854 1.423 -13.927 1.00 92.69 234 ALA A N 1
ATOM 1859 C CA . ALA A 1 234 ? 1.920 2.646 -13.130 1.00 92.69 234 ALA A CA 1
ATOM 1860 C C . ALA A 1 234 ? 0.666 2.902 -12.301 1.00 92.69 234 ALA A C 1
ATOM 1862 O O . ALA A 1 234 ? 0.749 3.457 -11.205 1.00 92.69 234 ALA A O 1
ATOM 1863 N N . TYR A 1 235 ? -0.495 2.518 -12.825 1.00 95.69 235 TYR A N 1
ATOM 1864 C CA . TYR A 1 235 ? -1.743 2.578 -12.085 1.00 95.69 235 TYR A CA 1
ATOM 1865 C C . TYR A 1 235 ? -1.756 1.596 -10.915 1.00 95.69 235 TYR A C 1
ATOM 1867 O O . TYR A 1 235 ? -2.091 1.995 -9.804 1.00 95.69 235 TYR A O 1
ATOM 1875 N N . ASP A 1 236 ? -1.331 0.356 -11.142 1.00 95.56 236 ASP A N 1
ATOM 1876 C CA . ASP A 1 236 ? -1.204 -0.659 -10.100 1.00 95.56 236 ASP A CA 1
ATOM 1877 C C . ASP A 1 236 ? -0.238 -0.219 -8.984 1.00 95.56 236 ASP A C 1
ATOM 1879 O O . ASP A 1 236 ? -0.611 -0.205 -7.811 1.00 95.56 236 ASP A O 1
ATOM 1883 N N . ASP A 1 237 ? 0.946 0.292 -9.341 1.00 94.88 237 ASP A N 1
ATOM 1884 C CA . ASP A 1 237 ? 1.914 0.836 -8.377 1.00 94.88 237 ASP A CA 1
ATOM 1885 C C . ASP A 1 237 ? 1.344 2.016 -7.566 1.00 94.88 237 ASP A C 1
ATOM 1887 O O . ASP A 1 237 ? 1.636 2.167 -6.374 1.00 94.88 237 ASP A O 1
ATOM 1891 N N . ALA A 1 238 ? 0.507 2.856 -8.185 1.00 96.38 238 ALA A N 1
ATOM 1892 C CA . ALA A 1 238 ? -0.182 3.953 -7.507 1.00 96.38 238 ALA A CA 1
ATOM 1893 C C . ALA A 1 238 ? -1.279 3.457 -6.555 1.00 96.38 238 ALA A C 1
ATOM 1895 O O . ALA A 1 238 ? -1.377 3.957 -5.431 1.00 96.38 238 ALA A O 1
ATOM 1896 N N . VAL A 1 239 ? -2.068 2.454 -6.957 1.00 96.94 239 VAL A N 1
ATOM 1897 C CA . VAL A 1 239 ? -3.039 1.793 -6.071 1.00 96.94 239 VAL A CA 1
ATOM 1898 C C . VAL A 1 239 ? -2.311 1.174 -4.881 1.00 96.94 239 VAL A C 1
ATOM 1900 O O . VAL A 1 239 ? -2.708 1.415 -3.741 1.00 96.94 239 VAL A O 1
ATOM 1903 N N . ARG A 1 240 ? -1.199 0.464 -5.113 1.00 95.06 240 ARG A N 1
ATOM 1904 C CA . ARG A 1 240 ? -0.384 -0.147 -4.055 1.00 95.06 240 ARG A CA 1
ATOM 1905 C C . ARG A 1 240 ? 0.193 0.883 -3.089 1.00 95.06 240 ARG A C 1
ATOM 1907 O O . ARG A 1 240 ? 0.193 0.646 -1.884 1.00 95.06 240 ARG A O 1
ATOM 1914 N N . ALA A 1 241 ? 0.646 2.031 -3.595 1.00 94.44 241 ALA A N 1
ATOM 1915 C CA . ALA A 1 241 ? 1.141 3.128 -2.764 1.00 94.44 241 ALA A CA 1
ATOM 1916 C C . ALA A 1 241 ? 0.058 3.709 -1.847 1.00 94.44 241 ALA A C 1
ATOM 1918 O O . ALA A 1 241 ? 0.320 4.026 -0.687 1.00 94.44 241 ALA A O 1
ATOM 1919 N N . LEU A 1 242 ? -1.169 3.827 -2.358 1.00 95.94 242 LEU A N 1
ATOM 1920 C CA . LEU A 1 242 ? -2.304 4.364 -1.613 1.00 95.94 242 LEU A CA 1
ATOM 1921 C C . LEU A 1 242 ? -3.023 3.312 -0.761 1.00 95.94 242 LEU A C 1
ATOM 1923 O O . LEU A 1 242 ? -3.817 3.683 0.102 1.00 95.94 242 LEU A O 1
ATOM 1927 N N . ALA A 1 243 ? -2.741 2.023 -0.956 1.00 96.19 243 ALA A N 1
ATOM 1928 C CA . ALA A 1 243 ? -3.481 0.925 -0.345 1.00 96.19 243 ALA A CA 1
ATOM 1929 C C . ALA A 1 243 ? -3.524 0.997 1.187 1.00 96.19 243 ALA A C 1
ATOM 1931 O O . ALA A 1 243 ? -4.548 0.668 1.769 1.00 96.19 243 ALA A O 1
ATOM 1932 N N . LEU A 1 244 ? -2.460 1.471 1.847 1.00 95.44 244 LEU A N 1
ATOM 1933 C CA . LEU A 1 244 ? -2.393 1.585 3.313 1.00 95.44 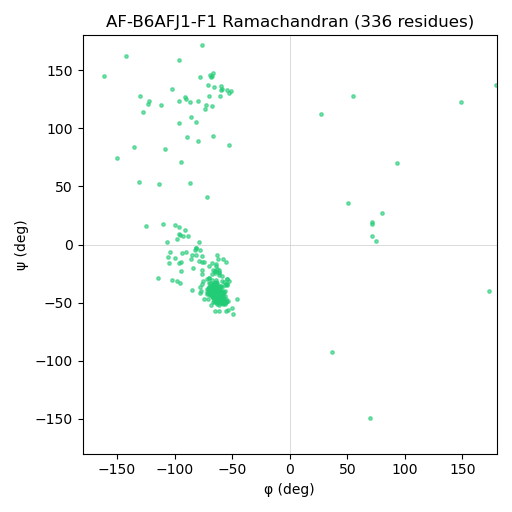244 LEU A CA 1
ATOM 1934 C C . LEU A 1 244 ? -2.999 2.883 3.869 1.00 95.44 244 LEU A C 1
ATOM 1936 O O . LEU A 1 244 ? -3.173 3.006 5.082 1.00 95.44 244 LEU A O 1
ATOM 1940 N N . VAL A 1 245 ? -3.347 3.850 3.016 1.00 95.25 245 VAL A N 1
ATOM 1941 C CA . VAL A 1 245 ? -3.905 5.136 3.458 1.00 95.25 245 VAL A CA 1
ATOM 1942 C C . VAL A 1 245 ? -5.228 4.957 4.221 1.00 95.25 245 VAL A C 1
ATOM 1944 O O . VAL A 1 245 ? -5.343 5.528 5.309 1.00 95.25 245 VAL A O 1
ATOM 1947 N N . PRO A 1 246 ? -6.204 4.139 3.766 1.00 94.88 246 PRO A N 1
ATOM 1948 C CA . PRO A 1 246 ? -7.423 3.890 4.535 1.00 94.88 246 PRO A CA 1
ATOM 1949 C C . PRO A 1 246 ? -7.146 3.254 5.906 1.00 94.88 246 PRO A C 1
ATOM 1951 O O . PRO A 1 246 ? -7.770 3.630 6.897 1.00 94.88 246 PRO A O 1
ATOM 1954 N N . GLN A 1 247 ? -6.169 2.346 6.000 1.00 95.50 247 GLN A N 1
ATOM 1955 C CA . GLN A 1 247 ? -5.782 1.708 7.260 1.00 95.50 247 GLN A CA 1
ATOM 1956 C C . GLN A 1 247 ? -5.197 2.708 8.264 1.00 95.50 247 GLN A C 1
ATOM 1958 O O . GLN A 1 247 ? -5.533 2.667 9.450 1.00 95.50 247 GLN A O 1
ATOM 1963 N N . LEU A 1 248 ? -4.341 3.616 7.796 1.00 94.06 248 LEU A N 1
ATOM 1964 C CA . LEU A 1 248 ? -3.736 4.660 8.625 1.00 94.06 248 LEU A CA 1
ATOM 1965 C C . LEU A 1 248 ? -4.765 5.712 9.042 1.00 94.06 248 LEU A C 1
ATOM 1967 O O . LEU A 1 248 ? -4.783 6.136 10.200 1.00 94.06 248 LEU A O 1
ATOM 1971 N N . TYR A 1 249 ? -5.685 6.055 8.137 1.00 91.75 249 TYR A N 1
ATOM 1972 C CA . TYR A 1 249 ? -6.843 6.885 8.449 1.00 91.75 249 TYR A CA 1
ATOM 1973 C C . TYR A 1 249 ? -7.686 6.263 9.570 1.00 91.75 249 TYR A C 1
ATOM 1975 O O . TYR A 1 249 ? -7.986 6.933 10.560 1.00 91.75 249 TYR A O 1
ATOM 1983 N N . MET A 1 250 ? -7.994 4.965 9.469 1.00 91.31 250 MET A N 1
ATOM 1984 C CA . MET A 1 250 ? -8.753 4.227 10.482 1.00 91.31 250 MET A CA 1
ATOM 1985 C C . MET A 1 250 ? -8.077 4.283 11.863 1.00 91.31 250 MET A C 1
ATOM 1987 O O . MET A 1 250 ? -8.756 4.504 12.867 1.00 91.31 250 MET A O 1
ATOM 1991 N N . PHE A 1 251 ? -6.745 4.153 11.939 1.00 92.12 251 PHE A N 1
ATOM 1992 C CA . PHE A 1 251 ? -6.011 4.289 13.209 1.00 92.12 251 PHE A CA 1
ATOM 1993 C C . PHE A 1 251 ? -6.106 5.677 13.815 1.00 92.12 251 PHE A C 1
ATOM 1995 O O . PHE A 1 251 ? -6.215 5.802 15.034 1.00 92.12 251 PHE A O 1
ATOM 2002 N N . HIS A 1 252 ? -6.066 6.708 12.975 1.00 87.88 252 HIS A N 1
ATOM 2003 C CA . HIS A 1 252 ? -6.118 8.086 13.433 1.00 87.88 252 HIS A CA 1
ATOM 2004 C C . HIS A 1 252 ? -7.494 8.446 14.020 1.00 87.88 252 HIS A C 1
ATOM 2006 O O . HIS A 1 252 ? -7.576 9.125 15.052 1.00 87.88 252 HIS A O 1
ATOM 2012 N N . ILE A 1 253 ? -8.583 8.000 13.380 1.00 84.31 253 ILE A N 1
ATOM 2013 C CA . ILE A 1 253 ? -9.945 8.382 13.786 1.00 84.31 253 ILE A CA 1
ATOM 2014 C C . ILE A 1 253 ? -10.525 7.525 14.916 1.00 84.31 253 ILE A C 1
ATOM 2016 O O . ILE A 1 253 ? -11.466 7.953 15.594 1.00 84.31 253 ILE A O 1
ATOM 2020 N N . LYS A 1 254 ? -9.984 6.323 15.141 1.00 84.19 254 LYS A N 1
ATOM 2021 C CA . LYS A 1 254 ? -10.449 5.425 16.201 1.00 84.19 254 LYS A CA 1
ATOM 2022 C C . LYS A 1 254 ? -10.176 6.028 17.584 1.00 84.19 254 LYS A C 1
ATOM 2024 O O . LYS A 1 254 ? -9.088 6.527 17.850 1.00 84.19 254 LYS A O 1
ATOM 2029 N N . ASN A 1 255 ? -11.154 5.958 18.492 1.00 78.19 255 ASN A N 1
ATOM 2030 C CA . ASN A 1 255 ? -10.990 6.366 19.892 1.00 78.19 255 ASN A CA 1
ATOM 2031 C C . ASN A 1 255 ? -11.339 5.187 20.821 1.00 78.19 255 ASN A C 1
ATOM 2033 O O . ASN A 1 255 ? -12.475 4.718 20.748 1.00 78.19 255 ASN A O 1
ATOM 2037 N N . PRO A 1 256 ? -10.422 4.700 21.678 1.00 79.69 256 PRO A N 1
ATOM 2038 C CA . PRO A 1 256 ? -9.029 5.134 21.838 1.00 79.69 256 PRO A CA 1
ATOM 2039 C C . PRO A 1 256 ? -8.172 4.821 20.602 1.00 79.69 256 PRO A C 1
ATOM 2041 O O . PRO A 1 256 ? -8.378 3.796 19.954 1.00 79.69 256 PRO A O 1
ATOM 2044 N N . ARG A 1 257 ? -7.178 5.676 20.310 1.00 83.19 257 ARG A N 1
ATOM 2045 C CA . ARG A 1 257 ? -6.224 5.563 19.178 1.00 83.19 257 ARG A CA 1
ATOM 2046 C C . ARG A 1 257 ? -5.198 4.432 19.358 1.00 83.19 257 ARG A C 1
ATOM 2048 O O . ARG A 1 257 ? -4.004 4.607 19.125 1.00 83.19 257 ARG A O 1
ATOM 2055 N N . LYS A 1 258 ? -5.641 3.282 19.864 1.00 86.44 258 LYS A N 1
ATOM 2056 C CA . LYS A 1 258 ? -4.799 2.116 20.140 1.00 86.44 258 LYS A CA 1
ATOM 2057 C C . LYS A 1 258 ? -4.754 1.215 18.915 1.00 86.44 258 LYS A C 1
ATOM 2059 O O . LYS A 1 258 ? -5.795 0.766 18.435 1.00 86.44 258 LYS A O 1
ATOM 2064 N N . VAL A 1 259 ? -3.546 0.913 18.456 1.00 90.81 259 VAL A N 1
ATOM 2065 C CA . VAL A 1 259 ? -3.300 -0.027 17.356 1.00 90.81 259 VAL A CA 1
ATOM 2066 C C . VAL A 1 259 ? -2.831 -1.356 17.940 1.00 90.81 259 VAL A C 1
ATOM 2068 O O . VAL A 1 259 ? -1.980 -1.379 18.832 1.00 90.81 259 VAL A O 1
ATOM 2071 N N . SER A 1 260 ? -3.400 -2.471 17.469 1.00 91.31 260 SER A N 1
ATOM 2072 C CA . SER A 1 260 ? -2.968 -3.797 17.916 1.00 91.31 260 SER A CA 1
ATOM 2073 C C . SER A 1 260 ? -1.550 -4.095 17.427 1.00 91.31 260 SER A C 1
ATOM 2075 O O . SER A 1 260 ? -1.172 -3.708 16.323 1.00 91.31 260 SER A O 1
ATOM 2077 N N . GLU A 1 261 ? -0.769 -4.811 18.234 1.00 92.00 261 GLU A N 1
ATOM 2078 C CA . GLU A 1 261 ? 0.643 -5.095 17.949 1.00 92.00 261 GLU A CA 1
ATOM 2079 C C . GLU A 1 261 ? 0.853 -5.764 16.586 1.00 92.00 261 GLU A C 1
ATOM 2081 O O . GLU A 1 261 ? 1.649 -5.282 15.786 1.00 92.00 261 GLU A O 1
ATOM 2086 N N . HIS A 1 262 ? 0.087 -6.813 16.277 1.00 93.75 262 HIS A N 1
ATOM 2087 C CA . HIS A 1 262 ? 0.178 -7.502 14.987 1.00 93.75 262 HIS A CA 1
ATOM 2088 C C . HIS A 1 262 ? -0.142 -6.583 13.804 1.00 93.75 262 HIS A C 1
ATOM 2090 O O . HIS A 1 262 ? 0.472 -6.683 12.749 1.00 93.75 262 HIS A O 1
ATOM 2096 N N . LEU A 1 263 ? -1.087 -5.659 13.974 1.00 93.81 263 LEU A N 1
ATOM 2097 C CA . LEU A 1 263 ? -1.457 -4.754 12.897 1.00 93.81 263 LEU A CA 1
ATOM 2098 C C . LEU A 1 263 ? -0.416 -3.644 12.709 1.00 93.81 263 LEU A C 1
ATOM 2100 O O . LEU A 1 263 ? -0.140 -3.246 11.582 1.00 93.81 263 LEU A O 1
ATOM 2104 N N . ALA A 1 264 ? 0.211 -3.196 13.797 1.00 94.38 264 ALA A N 1
ATOM 2105 C CA . ALA A 1 264 ? 1.366 -2.318 13.711 1.00 94.38 264 ALA A CA 1
ATOM 2106 C C . ALA A 1 264 ? 2.547 -3.018 13.021 1.00 94.38 264 ALA A C 1
ATOM 2108 O O . ALA A 1 264 ? 3.159 -2.429 12.137 1.00 94.38 264 ALA A O 1
ATOM 2109 N N . LEU A 1 265 ? 2.820 -4.285 13.355 1.00 94.69 265 LEU A N 1
ATOM 2110 C CA . LEU A 1 265 ? 3.848 -5.088 12.686 1.00 94.69 265 LEU A CA 1
ATOM 2111 C C . LEU A 1 265 ? 3.579 -5.245 11.190 1.00 94.69 265 LEU A C 1
ATOM 2113 O O . LEU A 1 265 ? 4.508 -5.096 10.410 1.00 94.69 265 LEU A O 1
ATOM 2117 N N . PHE A 1 266 ? 2.328 -5.469 10.784 1.00 96.12 266 PHE A N 1
ATOM 2118 C CA . PHE A 1 266 ? 1.944 -5.506 9.372 1.00 96.12 266 PHE A CA 1
ATOM 2119 C C . PHE A 1 266 ? 2.351 -4.220 8.627 1.00 96.12 266 PHE A C 1
ATOM 2121 O O . PHE A 1 266 ? 3.028 -4.294 7.604 1.00 96.12 266 PHE A O 1
ATOM 2128 N N . VAL A 1 267 ? 2.029 -3.041 9.173 1.00 95.94 267 VAL A N 1
ATOM 2129 C CA . VAL A 1 267 ? 2.414 -1.758 8.553 1.00 95.94 267 VAL A CA 1
ATOM 2130 C C . VAL A 1 267 ? 3.933 -1.556 8.551 1.00 95.94 267 VAL A C 1
ATOM 2132 O O . VAL A 1 267 ? 4.486 -1.010 7.599 1.00 95.94 267 VAL A O 1
ATOM 2135 N N . ILE A 1 268 ? 4.632 -2.009 9.594 1.00 96.12 268 ILE A N 1
ATOM 2136 C CA . ILE A 1 268 ? 6.097 -1.922 9.671 1.00 96.12 268 ILE A CA 1
ATOM 2137 C C . ILE A 1 268 ? 6.777 -2.874 8.688 1.00 96.12 268 ILE A C 1
ATOM 2139 O O . ILE A 1 268 ? 7.785 -2.502 8.094 1.00 96.12 268 ILE A O 1
ATOM 2143 N N . PHE A 1 269 ? 6.240 -4.071 8.476 1.00 95.75 269 PHE A N 1
ATOM 2144 C CA . PHE A 1 269 ? 6.748 -4.994 7.465 1.00 95.75 269 PHE A CA 1
ATOM 2145 C C . PHE A 1 269 ? 6.541 -4.438 6.061 1.00 95.75 269 PHE A C 1
ATOM 2147 O O . PHE A 1 269 ? 7.485 -4.462 5.277 1.00 95.75 269 PHE A O 1
ATOM 2154 N N . GLU A 1 270 ? 5.390 -3.821 5.781 1.00 95.44 270 GLU A N 1
ATOM 2155 C CA . GLU A 1 270 ? 5.194 -3.052 4.549 1.00 95.44 270 GLU A CA 1
ATOM 2156 C C . GLU A 1 270 ? 6.215 -1.913 4.432 1.00 95.44 270 GLU A C 1
ATOM 2158 O O . GLU A 1 270 ? 6.846 -1.760 3.397 1.00 95.44 270 GLU A O 1
ATOM 2163 N N . PHE A 1 271 ? 6.481 -1.150 5.493 1.00 95.94 271 PHE A N 1
ATOM 2164 C CA . PHE A 1 271 ? 7.510 -0.105 5.457 1.00 95.94 271 PHE A CA 1
ATOM 2165 C C . PHE A 1 271 ? 8.913 -0.654 5.138 1.00 95.94 271 PHE A C 1
ATOM 2167 O O . PHE A 1 271 ? 9.613 -0.116 4.276 1.00 95.94 271 PHE A O 1
ATOM 2174 N N . ILE A 1 272 ? 9.317 -1.750 5.790 1.00 95.44 272 ILE A N 1
ATOM 2175 C CA . ILE A 1 272 ? 10.602 -2.425 5.548 1.00 95.44 272 ILE A CA 1
ATOM 2176 C C . ILE A 1 272 ? 10.671 -2.957 4.113 1.00 95.44 272 ILE A C 1
ATOM 2178 O O . ILE A 1 272 ? 11.705 -2.807 3.463 1.00 95.44 272 ILE A O 1
ATOM 2182 N N . LEU A 1 273 ? 9.576 -3.516 3.594 1.00 94.38 273 LEU A N 1
ATOM 2183 C CA . LEU A 1 273 ? 9.457 -3.973 2.211 1.00 94.38 273 LEU A CA 1
ATOM 2184 C C . LEU A 1 273 ? 9.827 -2.846 1.230 1.00 94.38 273 LEU A C 1
ATOM 2186 O O . LEU A 1 273 ? 10.675 -3.034 0.358 1.00 94.38 273 LEU A O 1
ATOM 2190 N N . LYS A 1 274 ? 9.275 -1.641 1.422 1.00 95.19 274 LYS A N 1
ATOM 2191 C CA . LYS A 1 274 ? 9.563 -0.475 0.563 1.00 95.19 274 LYS A CA 1
ATOM 2192 C C . LYS A 1 274 ? 10.993 0.037 0.723 1.00 95.19 274 LYS A C 1
ATOM 2194 O O . LYS A 1 274 ? 11.606 0.441 -0.264 1.00 95.19 274 LYS A O 1
ATOM 2199 N N . LEU A 1 275 ? 11.558 -0.017 1.933 1.00 95.62 275 LEU A N 1
ATOM 2200 C CA . LEU A 1 275 ? 12.970 0.314 2.167 1.00 95.62 275 LEU A CA 1
ATOM 2201 C C . LEU A 1 275 ? 13.915 -0.647 1.440 1.00 95.62 275 LEU A C 1
ATOM 2203 O O . LEU A 1 275 ? 14.875 -0.195 0.817 1.00 95.62 275 LEU A O 1
ATOM 2207 N N . LEU A 1 276 ? 13.634 -1.952 1.484 1.00 93.69 276 LEU A N 1
ATOM 2208 C CA . LEU A 1 276 ? 14.407 -2.965 0.762 1.00 93.69 276 LEU A CA 1
ATOM 2209 C C . LEU A 1 276 ? 14.310 -2.752 -0.752 1.00 93.69 276 LEU A C 1
ATOM 2211 O O . LEU A 1 276 ? 15.333 -2.742 -1.433 1.00 93.69 276 LEU A O 1
ATOM 2215 N N . ALA A 1 277 ? 13.107 -2.496 -1.273 1.00 92.75 277 ALA A N 1
ATOM 2216 C CA . ALA A 1 277 ? 12.914 -2.180 -2.686 1.00 92.75 277 ALA A CA 1
ATOM 2217 C C . ALA A 1 277 ? 13.676 -0.907 -3.095 1.00 92.75 277 ALA A C 1
ATOM 2219 O O . ALA A 1 277 ? 14.369 -0.898 -4.114 1.00 92.75 277 ALA A O 1
ATOM 2220 N N . LEU A 1 278 ? 13.605 0.164 -2.296 1.00 95.00 278 LEU A N 1
ATOM 2221 C CA . LEU A 1 278 ? 14.358 1.393 -2.553 1.00 95.00 278 LEU A CA 1
ATOM 2222 C C . LEU A 1 278 ? 15.864 1.119 -2.562 1.00 95.00 278 LEU A C 1
ATOM 2224 O O . LEU A 1 278 ? 16.558 1.541 -3.488 1.00 95.00 278 LEU A O 1
ATOM 2228 N N . PHE A 1 279 ? 16.365 0.389 -1.563 1.00 93.56 279 PHE A N 1
ATOM 2229 C CA . PHE A 1 279 ? 17.769 0.006 -1.481 1.00 93.56 279 PHE A CA 1
ATOM 2230 C C . PHE A 1 279 ? 18.205 -0.785 -2.719 1.00 93.56 279 PHE A C 1
ATOM 2232 O O . PHE A 1 279 ? 19.235 -0.460 -3.314 1.00 93.56 279 PHE A O 1
ATOM 2239 N N . TYR A 1 280 ? 17.401 -1.754 -3.164 1.00 91.75 280 TYR A N 1
ATOM 2240 C CA . TYR A 1 280 ? 17.646 -2.528 -4.381 1.00 91.75 280 TYR A CA 1
ATOM 2241 C C . TYR A 1 280 ? 17.789 -1.619 -5.614 1.00 91.75 280 TYR A C 1
ATOM 2243 O O . TYR A 1 280 ? 18.799 -1.689 -6.319 1.00 91.75 280 TYR A O 1
ATOM 2251 N N . TRP A 1 281 ? 16.840 -0.707 -5.848 1.00 92.38 281 TRP A N 1
ATOM 2252 C CA . TRP A 1 281 ? 16.853 0.174 -7.024 1.00 92.38 281 TRP A CA 1
ATOM 2253 C C . TRP A 1 281 ? 17.950 1.242 -6.985 1.00 92.38 281 TRP A C 1
ATOM 2255 O O . TRP A 1 281 ? 18.550 1.565 -8.017 1.00 92.38 281 TRP A O 1
ATOM 2265 N N . VAL A 1 282 ? 18.243 1.794 -5.807 1.00 92.88 282 VAL A N 1
ATOM 2266 C CA . VAL A 1 282 ? 19.311 2.788 -5.633 1.00 92.88 282 VAL A CA 1
ATOM 2267 C C . VAL A 1 282 ? 20.672 2.148 -5.879 1.00 92.88 282 VAL A C 1
ATOM 2269 O O . VAL A 1 282 ? 21.471 2.719 -6.625 1.00 92.88 282 VAL A O 1
ATOM 2272 N N . SER A 1 283 ? 20.902 0.960 -5.316 1.00 90.62 283 SER A N 1
ATOM 2273 C CA . SER A 1 283 ? 22.176 0.243 -5.405 1.00 90.62 283 SER A CA 1
ATOM 2274 C C . SER A 1 283 ? 22.393 -0.493 -6.733 1.00 90.62 283 SER A C 1
ATOM 2276 O O . SER A 1 283 ? 23.531 -0.828 -7.045 1.00 90.62 283 SER A O 1
ATOM 2278 N N . MET A 1 284 ? 21.354 -0.675 -7.560 1.00 87.69 284 MET A N 1
ATOM 2279 C CA . MET A 1 284 ? 21.419 -1.413 -8.832 1.00 87.69 284 MET A CA 1
ATOM 2280 C C . MET A 1 284 ? 22.626 -1.075 -9.734 1.00 87.69 284 MET A C 1
ATOM 2282 O O . MET A 1 284 ? 23.275 -2.020 -10.175 1.00 87.69 284 MET A O 1
ATOM 2286 N N . PRO A 1 285 ? 23.004 0.199 -9.991 1.00 87.31 285 PRO A N 1
ATOM 2287 C CA . PRO A 1 285 ? 24.132 0.517 -10.880 1.00 87.31 285 PRO A CA 1
ATOM 2288 C C . PRO A 1 285 ? 25.492 0.033 -10.372 1.00 87.31 285 PRO A C 1
ATOM 2290 O O . PRO A 1 285 ? 26.448 -0.027 -11.138 1.00 87.31 285 PRO A O 1
ATOM 2293 N N . LEU A 1 286 ? 25.596 -0.267 -9.075 1.00 85.19 286 LEU A N 1
ATOM 2294 C CA . LEU A 1 286 ? 26.818 -0.794 -8.476 1.00 85.19 286 LEU A CA 1
ATOM 2295 C C . LEU A 1 286 ? 27.021 -2.277 -8.809 1.00 85.19 286 LEU A C 1
ATOM 2297 O O . LEU A 1 286 ? 28.155 -2.746 -8.815 1.00 85.19 286 LEU A O 1
ATOM 2301 N N . PHE A 1 287 ? 25.932 -2.998 -9.088 1.00 83.69 287 PHE A N 1
ATOM 2302 C CA . PHE A 1 287 ? 25.927 -4.450 -9.274 1.00 83.69 287 PHE A CA 1
ATOM 2303 C C . PHE A 1 287 ? 25.569 -4.871 -10.703 1.00 83.69 287 PHE A C 1
ATOM 2305 O O . PHE A 1 287 ? 25.995 -5.929 -11.157 1.00 83.69 287 PHE A O 1
ATOM 2312 N N . ARG A 1 288 ? 24.766 -4.072 -11.415 1.00 81.94 288 ARG A N 1
ATOM 2313 C CA . ARG A 1 288 ? 24.161 -4.415 -12.709 1.00 81.94 288 ARG A CA 1
ATOM 2314 C C . ARG A 1 288 ? 24.123 -3.216 -13.642 1.00 81.94 288 ARG A C 1
ATOM 2316 O O . ARG A 1 288 ? 24.238 -2.067 -13.218 1.00 81.94 288 ARG A O 1
ATOM 2323 N N . THR A 1 289 ? 23.938 -3.490 -14.929 1.00 79.75 289 THR A N 1
ATOM 2324 C CA . THR A 1 289 ? 23.610 -2.442 -15.895 1.00 79.75 289 THR A CA 1
ATOM 2325 C C . THR A 1 289 ? 22.303 -1.751 -15.473 1.00 79.75 289 THR A C 1
ATOM 2327 O O . THR A 1 289 ? 21.351 -2.430 -15.072 1.00 79.75 289 THR A O 1
ATOM 2330 N N . PRO A 1 290 ? 22.240 -0.407 -15.494 1.00 76.38 290 PRO A N 1
ATOM 2331 C CA . PRO A 1 290 ? 21.051 0.313 -15.057 1.00 76.38 290 PRO A CA 1
ATOM 2332 C C . PRO A 1 290 ? 19.834 -0.063 -15.904 1.00 76.38 290 PRO A C 1
ATOM 2334 O O . PRO A 1 290 ? 19.869 0.029 -17.130 1.00 76.38 290 PRO A O 1
ATOM 2337 N N . HIS A 1 291 ? 18.742 -0.453 -15.247 1.00 79.12 291 HIS A N 1
ATOM 2338 C CA . HIS A 1 291 ? 17.478 -0.711 -15.927 1.00 79.12 291 HIS A CA 1
ATOM 2339 C C . HIS A 1 291 ? 16.761 0.602 -16.274 1.00 79.12 291 HIS A C 1
ATOM 2341 O O . HIS A 1 291 ? 16.755 1.550 -15.486 1.00 79.12 291 HIS A O 1
ATOM 2347 N N . GLU A 1 292 ? 16.081 0.642 -17.420 1.00 78.25 292 GLU A N 1
ATOM 2348 C CA . GLU A 1 292 ? 15.412 1.847 -17.944 1.00 78.25 292 GLU A CA 1
ATOM 2349 C C . GLU A 1 292 ? 14.278 2.370 -17.042 1.00 78.25 292 GLU A C 1
ATOM 2351 O O . GLU A 1 292 ? 13.893 3.534 -17.119 1.00 78.25 292 GLU A O 1
ATOM 2356 N N . SER A 1 293 ? 13.733 1.519 -16.169 1.00 83.12 293 SER A N 1
ATOM 2357 C CA . SER A 1 293 ? 12.679 1.875 -15.207 1.00 83.12 293 SER A CA 1
ATOM 2358 C C . SER A 1 293 ? 13.207 2.251 -13.818 1.00 83.12 293 SER A C 1
ATOM 2360 O O . SER A 1 293 ? 12.417 2.405 -12.889 1.00 83.12 293 SER A O 1
ATOM 2362 N N . ARG A 1 294 ? 14.526 2.383 -13.631 1.00 88.19 294 ARG A N 1
ATOM 2363 C CA . ARG A 1 294 ? 15.116 2.635 -12.307 1.00 88.19 294 ARG A CA 1
ATOM 2364 C C . ARG A 1 294 ? 14.590 3.918 -11.662 1.00 88.19 294 ARG A C 1
ATOM 2366 O O . ARG A 1 294 ? 14.170 3.875 -10.511 1.00 88.19 294 ARG A O 1
ATOM 2373 N N . GLY A 1 295 ? 14.604 5.039 -12.388 1.00 88.62 295 GLY A N 1
ATOM 2374 C CA . GLY A 1 295 ? 14.144 6.334 -11.865 1.00 88.62 295 GLY A CA 1
ATOM 2375 C C . GLY A 1 295 ? 12.684 6.284 -11.412 1.00 88.62 295 GLY A C 1
ATOM 2376 O O . GLY A 1 295 ? 12.373 6.652 -10.283 1.00 88.62 295 GLY A O 1
ATOM 2377 N N . TYR A 1 296 ? 11.826 5.715 -12.260 1.00 91.62 296 TYR A N 1
ATOM 2378 C CA . TYR A 1 296 ? 10.434 5.395 -11.954 1.00 91.62 296 TYR A CA 1
ATOM 2379 C C . TYR A 1 296 ? 10.292 4.618 -10.634 1.00 91.62 296 TYR A C 1
ATOM 2381 O O . TYR A 1 296 ? 9.615 5.078 -9.717 1.00 91.62 296 TYR A O 1
ATOM 2389 N N . ASN A 1 297 ? 10.992 3.488 -10.497 1.00 92.19 297 ASN A N 1
ATOM 2390 C CA . ASN A 1 297 ? 10.870 2.631 -9.320 1.00 92.19 297 ASN A CA 1
ATOM 2391 C C . ASN A 1 297 ? 11.351 3.324 -8.036 1.00 92.19 297 ASN A C 1
ATOM 2393 O O . ASN A 1 297 ? 10.729 3.171 -6.989 1.00 92.19 297 ASN A O 1
ATOM 2397 N N . ILE A 1 298 ? 12.416 4.129 -8.106 1.00 94.38 298 ILE A N 1
ATOM 2398 C CA . ILE A 1 298 ? 12.891 4.920 -6.960 1.00 94.38 298 ILE A CA 1
ATOM 2399 C C . ILE A 1 298 ? 11.798 5.884 -6.484 1.00 94.38 298 ILE A C 1
ATOM 2401 O O . ILE A 1 298 ? 11.513 5.935 -5.289 1.00 94.38 298 ILE A O 1
ATOM 2405 N N . VAL A 1 299 ? 11.154 6.614 -7.400 1.00 94.56 299 VAL A N 1
ATOM 2406 C CA . VAL A 1 299 ? 10.092 7.572 -7.051 1.00 94.56 299 VAL A CA 1
ATOM 2407 C C . VAL A 1 299 ? 8.888 6.872 -6.425 1.00 94.56 299 VAL A C 1
ATOM 2409 O O . VAL A 1 299 ? 8.397 7.332 -5.394 1.00 94.56 299 VAL A O 1
ATOM 2412 N N . VAL A 1 300 ? 8.458 5.737 -6.985 1.00 94.38 300 VAL A N 1
ATOM 2413 C CA . VAL A 1 300 ? 7.373 4.922 -6.413 1.00 94.38 300 VAL A CA 1
ATOM 2414 C C . VAL A 1 300 ? 7.689 4.553 -4.962 1.00 94.38 300 VAL A C 1
ATOM 2416 O O . VAL A 1 300 ? 6.863 4.780 -4.073 1.00 94.38 300 VAL A O 1
ATOM 2419 N N . GLN A 1 301 ? 8.892 4.037 -4.689 1.00 95.62 301 GLN A N 1
ATOM 2420 C CA . GLN A 1 301 ? 9.265 3.639 -3.329 1.00 95.62 301 GLN A CA 1
ATOM 2421 C C . GLN A 1 301 ? 9.395 4.835 -2.379 1.00 95.62 301 GLN A C 1
ATOM 2423 O O . GLN A 1 301 ? 8.965 4.740 -1.233 1.00 95.62 301 GLN A O 1
ATOM 2428 N N . LEU A 1 302 ? 9.913 5.979 -2.840 1.00 95.75 302 LEU A N 1
ATOM 2429 C CA . LEU A 1 302 ? 9.988 7.199 -2.028 1.00 95.75 302 LEU A CA 1
ATOM 2430 C C . LEU A 1 302 ? 8.602 7.699 -1.605 1.00 95.75 302 LEU A C 1
ATOM 2432 O O . LEU A 1 302 ? 8.429 8.082 -0.450 1.00 95.75 302 LEU A O 1
ATOM 2436 N N . VAL A 1 303 ? 7.611 7.660 -2.501 1.00 94.94 303 VAL A N 1
ATOM 2437 C CA . VAL A 1 303 ? 6.225 8.022 -2.161 1.00 94.94 303 VAL A CA 1
ATOM 2438 C C . VAL A 1 303 ? 5.638 7.044 -1.145 1.00 94.94 303 VAL A C 1
ATOM 2440 O O . VAL A 1 303 ? 5.092 7.479 -0.132 1.00 94.94 303 VAL A O 1
ATOM 2443 N N . ASN A 1 304 ? 5.804 5.736 -1.364 1.00 94.12 304 ASN A N 1
ATOM 2444 C CA . ASN A 1 304 ? 5.357 4.707 -0.421 1.00 94.12 304 ASN A CA 1
ATOM 2445 C C . ASN A 1 304 ? 5.969 4.909 0.981 1.00 94.12 304 ASN A C 1
ATOM 2447 O O . ASN A 1 304 ? 5.258 4.910 1.984 1.00 94.12 304 ASN A O 1
ATOM 2451 N N . ILE A 1 305 ? 7.288 5.114 1.052 1.00 95.75 305 ILE A N 1
ATOM 2452 C CA . ILE A 1 305 ? 8.013 5.376 2.301 1.00 95.75 305 ILE A CA 1
ATOM 2453 C C . ILE A 1 305 ? 7.508 6.665 2.941 1.00 95.75 305 ILE A C 1
ATOM 2455 O O . ILE A 1 305 ? 7.249 6.668 4.136 1.00 95.75 305 ILE A O 1
ATOM 2459 N N . GLY A 1 306 ? 7.337 7.739 2.166 1.00 94.12 306 GLY A N 1
ATOM 2460 C CA . GLY A 1 306 ? 6.858 9.029 2.662 1.00 94.12 306 GLY A CA 1
ATOM 2461 C C . GLY A 1 306 ? 5.485 8.939 3.326 1.00 94.12 306 GLY A C 1
ATOM 2462 O O . GLY A 1 306 ? 5.290 9.531 4.385 1.00 94.12 306 GLY A O 1
ATOM 2463 N N . ILE A 1 307 ? 4.571 8.145 2.756 1.00 92.75 307 ILE A N 1
ATOM 2464 C CA . ILE A 1 307 ? 3.281 7.823 3.376 1.00 92.75 307 ILE A CA 1
ATOM 2465 C C . ILE A 1 307 ? 3.542 7.099 4.708 1.00 92.75 307 ILE A C 1
ATOM 2467 O O . ILE A 1 307 ? 3.170 7.580 5.768 1.00 92.75 307 ILE A O 1
ATOM 2471 N N . LEU A 1 308 ? 4.263 5.984 4.711 1.00 94.56 308 LEU A N 1
ATOM 2472 C CA . LEU A 1 308 ? 4.404 5.143 5.908 1.00 94.56 308 LEU A CA 1
ATOM 2473 C C . LEU A 1 308 ? 5.329 5.701 7.008 1.00 94.56 308 LEU A C 1
ATOM 2475 O O . LEU A 1 308 ? 5.285 5.223 8.146 1.00 94.56 308 LEU A O 1
ATOM 2479 N N . LEU A 1 309 ? 6.150 6.705 6.696 1.00 94.31 309 LEU A N 1
ATOM 2480 C CA . LEU A 1 309 ? 7.209 7.220 7.565 1.00 94.31 309 LEU A CA 1
ATOM 2481 C C . LEU A 1 309 ? 6.683 7.726 8.909 1.00 94.31 309 LEU A C 1
ATOM 2483 O O . LEU A 1 309 ? 7.295 7.476 9.946 1.00 94.31 309 LEU A O 1
ATOM 2487 N N . ASP A 1 310 ? 5.549 8.423 8.896 1.00 91.00 310 ASP A N 1
ATOM 2488 C CA . ASP A 1 310 ? 4.947 8.976 10.108 1.00 91.00 310 ASP A CA 1
ATOM 2489 C C . ASP A 1 310 ? 4.523 7.868 11.086 1.00 91.00 310 ASP A C 1
ATOM 2491 O O . ASP A 1 310 ? 4.879 7.885 12.268 1.00 91.00 310 ASP A O 1
ATOM 2495 N N . PHE A 1 311 ? 3.850 6.832 10.579 1.00 93.44 311 PHE A N 1
ATOM 2496 C CA . PHE A 1 311 ? 3.502 5.664 11.384 1.00 93.44 311 PHE A CA 1
ATOM 2497 C C . PHE A 1 311 ? 4.749 4.947 11.911 1.00 93.44 311 PHE A C 1
ATOM 2499 O O . PHE A 1 311 ? 4.814 4.611 13.097 1.00 93.44 311 PHE A O 1
ATOM 2506 N N . ALA A 1 312 ? 5.760 4.753 11.059 1.00 94.25 312 ALA A N 1
ATOM 2507 C CA . ALA A 1 312 ? 7.014 4.114 11.442 1.00 94.25 312 ALA A CA 1
ATOM 2508 C C . ALA A 1 312 ? 7.741 4.880 12.559 1.00 94.25 312 ALA A C 1
ATOM 2510 O O . ALA A 1 312 ? 8.227 4.265 13.510 1.00 94.25 312 ALA A O 1
ATOM 2511 N N . TYR A 1 313 ? 7.755 6.215 12.500 1.00 93.00 313 TYR A N 1
ATOM 2512 C CA . TYR A 1 313 ? 8.315 7.064 13.551 1.00 93.00 313 TYR A CA 1
ATOM 2513 C C . TYR A 1 313 ? 7.613 6.844 14.897 1.00 93.00 313 TYR A C 1
ATOM 2515 O O . TYR A 1 313 ? 8.274 6.588 15.907 1.00 93.00 313 TYR A O 1
ATOM 2523 N N . HIS A 1 314 ? 6.277 6.893 14.917 1.00 91.31 314 HIS A N 1
ATOM 2524 C CA . HIS A 1 314 ? 5.503 6.676 16.140 1.00 91.31 314 HIS A CA 1
ATOM 2525 C C . HIS A 1 314 ? 5.681 5.260 16.697 1.00 91.31 314 HIS A C 1
ATOM 2527 O O . HIS A 1 314 ? 5.819 5.093 17.909 1.00 91.31 314 HIS A O 1
ATOM 2533 N N . TYR A 1 315 ? 5.738 4.252 15.824 1.00 93.88 315 TYR A N 1
ATOM 2534 C CA . TYR A 1 315 ? 6.013 2.875 16.218 1.00 93.88 315 TYR A CA 1
ATOM 2535 C C . TYR A 1 315 ? 7.387 2.728 16.878 1.00 93.88 315 TYR A C 1
ATOM 2537 O O . TYR A 1 315 ? 7.486 2.201 17.986 1.00 93.88 315 TYR A O 1
ATOM 2545 N N . LEU A 1 316 ? 8.444 3.221 16.226 1.00 93.50 316 LEU A N 1
ATOM 2546 C CA . LEU A 1 316 ? 9.810 3.135 16.743 1.00 93.50 316 LEU A CA 1
ATOM 2547 C C . LEU A 1 316 ? 9.947 3.880 18.070 1.00 93.50 316 LEU A C 1
ATOM 2549 O O . LEU A 1 316 ? 10.505 3.334 19.016 1.00 93.50 316 LEU A O 1
ATOM 2553 N N . ARG A 1 317 ? 9.377 5.086 18.174 1.00 93.19 317 ARG A N 1
ATOM 2554 C CA . ARG A 1 317 ? 9.362 5.859 19.421 1.00 93.19 317 ARG A CA 1
ATOM 2555 C C . ARG A 1 317 ? 8.696 5.084 20.560 1.00 93.19 317 ARG A C 1
ATOM 2557 O O . ARG A 1 317 ? 9.284 4.975 21.630 1.00 93.19 317 ARG A O 1
ATOM 2564 N N . ALA A 1 318 ? 7.510 4.521 20.326 1.00 91.00 318 ALA A N 1
ATOM 2565 C CA . ALA A 1 318 ? 6.797 3.740 21.336 1.00 91.00 318 ALA A CA 1
ATOM 2566 C C . ALA A 1 318 ? 7.622 2.525 21.798 1.00 91.00 318 ALA A C 1
ATOM 2568 O O . ALA A 1 318 ? 7.722 2.258 22.994 1.00 91.00 318 ALA A O 1
ATOM 2569 N N . ARG A 1 319 ? 8.284 1.819 20.869 1.00 93.31 319 ARG A N 1
ATOM 2570 C CA . ARG A 1 319 ? 9.138 0.666 21.203 1.00 93.31 319 ARG A CA 1
ATOM 2571 C C . ARG A 1 319 ? 10.402 1.048 21.959 1.00 93.31 319 ARG A C 1
ATOM 2573 O O . ARG A 1 319 ? 10.739 0.365 22.921 1.00 93.31 319 ARG A O 1
ATOM 2580 N N . LEU A 1 320 ? 11.065 2.136 21.573 1.00 92.88 320 LEU A N 1
ATOM 2581 C CA . LEU A 1 320 ? 12.240 2.647 22.284 1.00 92.88 320 LEU A CA 1
ATOM 2582 C C . LEU A 1 320 ? 11.895 3.103 23.709 1.00 92.88 320 LEU A C 1
ATOM 2584 O O . LEU A 1 320 ? 12.714 2.956 24.609 1.00 92.88 320 LEU A O 1
ATOM 2588 N N . ASN A 1 321 ? 10.668 3.579 23.930 1.00 93.00 321 ASN A N 1
ATOM 2589 C CA . ASN A 1 321 ? 10.155 3.942 25.251 1.00 93.00 321 ASN A CA 1
ATOM 2590 C C . ASN A 1 321 ? 9.650 2.743 26.080 1.00 93.00 321 ASN A C 1
ATOM 2592 O O . ASN A 1 321 ? 9.205 2.929 27.212 1.00 93.00 321 ASN A O 1
ATOM 2596 N N . GLY A 1 322 ? 9.662 1.521 25.534 1.00 90.25 322 GLY A N 1
ATOM 2597 C CA . GLY A 1 322 ? 9.122 0.334 26.205 1.00 90.25 322 GLY A CA 1
ATOM 2598 C C . GLY A 1 322 ? 7.589 0.304 26.309 1.00 90.25 322 GLY A C 1
ATOM 2599 O O . GLY A 1 322 ? 7.036 -0.451 27.112 1.00 90.25 322 GLY A O 1
ATOM 2600 N N . GLU A 1 323 ? 6.876 1.104 25.511 1.00 88.94 323 GLU A N 1
ATOM 2601 C CA . GLU A 1 323 ? 5.415 1.130 25.504 1.00 88.94 323 GLU A CA 1
ATOM 2602 C C . GLU A 1 323 ? 4.858 -0.164 24.885 1.00 88.94 323 GLU A C 1
ATOM 2604 O O . GLU A 1 323 ? 5.216 -0.567 23.775 1.00 88.94 323 GLU A O 1
ATOM 2609 N N . LYS A 1 324 ? 3.939 -0.827 25.600 1.00 78.12 324 LYS A N 1
ATOM 2610 C CA . LYS A 1 324 ? 3.315 -2.083 25.140 1.00 78.12 324 LYS A CA 1
ATOM 2611 C C . LYS A 1 324 ? 2.253 -1.876 24.060 1.00 78.12 324 LYS A C 1
ATOM 2613 O O . LYS A 1 324 ? 1.929 -2.810 23.334 1.00 78.12 324 LYS A O 1
ATOM 2618 N N . THR A 1 325 ? 1.677 -0.679 23.968 1.00 78.31 325 THR A N 1
ATOM 2619 C CA . THR A 1 325 ? 0.587 -0.369 23.035 1.00 78.31 325 THR A CA 1
ATOM 2620 C C . THR A 1 325 ? 0.898 0.898 22.267 1.00 78.31 325 THR A C 1
ATOM 2622 O O . THR A 1 325 ? 1.132 1.933 22.887 1.00 78.31 325 THR A O 1
ATOM 2625 N N . LEU A 1 326 ? 0.821 0.839 20.938 1.00 84.31 326 LEU A N 1
ATOM 2626 C CA . LEU A 1 326 ? 0.994 2.014 20.095 1.00 84.31 326 LEU A CA 1
ATOM 2627 C C . LEU A 1 326 ? -0.237 2.919 20.198 1.00 84.31 326 LEU A C 1
ATOM 2629 O O . LEU A 1 326 ? -1.347 2.503 19.851 1.00 84.31 326 LEU A O 1
ATOM 2633 N N . GLN A 1 327 ? -0.027 4.159 20.638 1.00 82.62 327 GLN A N 1
ATOM 2634 C CA . GLN A 1 327 ? -1.004 5.235 20.500 1.00 82.62 327 GLN A CA 1
ATOM 2635 C C . GLN A 1 327 ? -0.665 6.050 19.254 1.00 82.62 327 GLN A C 1
ATOM 2637 O O . GLN A 1 327 ? 0.297 6.818 19.244 1.00 82.62 327 GLN A O 1
ATOM 2642 N N . TYR A 1 328 ? -1.436 5.861 18.184 1.00 77.56 328 TYR A N 1
ATOM 2643 C CA . TYR A 1 328 ? -1.180 6.552 16.924 1.00 77.56 328 TYR A CA 1
ATOM 2644 C C . TYR A 1 328 ? -1.911 7.894 16.895 1.00 77.56 328 TYR A C 1
ATOM 2646 O O . TYR A 1 328 ? -3.081 7.981 16.534 1.00 77.56 328 TYR A O 1
ATOM 2654 N N . ALA A 1 329 ? -1.214 8.949 17.313 1.00 69.31 329 ALA A N 1
ATOM 2655 C CA . ALA A 1 329 ? -1.668 10.329 17.206 1.00 69.31 329 ALA A CA 1
ATOM 2656 C C . ALA A 1 329 ? -0.837 11.042 16.135 1.00 69.31 329 ALA A C 1
ATOM 2658 O O . ALA A 1 329 ? 0.155 11.692 16.448 1.00 69.31 329 ALA A O 1
ATOM 2659 N N . SER A 1 330 ? -1.222 10.859 14.873 1.00 61.66 330 SER A N 1
ATOM 2660 C CA . SER A 1 330 ? -0.612 11.597 13.769 1.00 61.66 330 SER A CA 1
ATOM 2661 C C . SER A 1 330 ? -1.310 12.928 13.560 1.00 61.66 330 SER A C 1
ATOM 2663 O O . SER A 1 330 ? -2.505 12.943 13.278 1.00 61.66 330 SER A O 1
ATOM 2665 N N . ASP A 1 331 ? -0.555 14.017 13.633 1.00 57.94 331 ASP A N 1
ATOM 2666 C CA . ASP A 1 331 ? -0.975 15.330 13.126 1.00 57.94 331 ASP A CA 1
ATOM 2667 C C . ASP A 1 331 ? -0.560 15.517 11.650 1.00 57.94 331 ASP A C 1
ATOM 2669 O O . ASP A 1 331 ? -0.894 16.517 11.020 1.00 57.94 331 ASP A O 1
ATOM 2673 N N . LEU A 1 332 ? 0.209 14.566 11.101 1.00 51.44 332 LEU A N 1
ATOM 2674 C CA . LEU A 1 332 ? 0.968 14.702 9.855 1.00 51.44 332 LEU A CA 1
ATOM 2675 C C . LEU A 1 332 ? 0.244 14.106 8.639 1.00 51.44 332 LEU A C 1
ATOM 2677 O O . LEU A 1 332 ? 0.408 14.584 7.519 1.00 51.44 332 LEU A O 1
ATOM 2681 N N . MET A 1 333 ? -0.544 13.049 8.848 1.00 46.50 333 MET A N 1
ATOM 2682 C CA . MET A 1 333 ? -1.089 12.222 7.766 1.00 46.50 333 MET A CA 1
ATOM 2683 C C . MET A 1 333 ? -2.329 12.771 7.073 1.00 46.50 333 MET A C 1
ATOM 2685 O O . MET A 1 333 ? -2.825 12.155 6.129 1.00 46.50 333 MET A O 1
ATOM 2689 N N . ILE A 1 334 ? -2.861 13.907 7.518 1.00 48.06 334 ILE A N 1
ATOM 2690 C CA . ILE A 1 334 ? -4.126 14.378 6.978 1.00 48.06 334 ILE A CA 1
ATOM 2691 C C . ILE A 1 334 ? -4.075 15.885 6.672 1.00 48.06 334 ILE A C 1
ATOM 2693 O O . ILE A 1 334 ? -4.627 16.686 7.417 1.00 48.06 334 ILE A O 1
ATOM 2697 N N . PRO A 1 335 ? -3.560 16.306 5.497 1.00 43.12 335 PRO A N 1
ATOM 2698 C CA . PRO A 1 335 ? -4.032 17.558 4.894 1.00 43.12 335 PRO A CA 1
ATOM 2699 C C . PRO A 1 335 ? -5.559 17.539 4.644 1.00 43.12 335 PRO A C 1
ATOM 2701 O O . PRO A 1 335 ? -6.160 18.575 4.405 1.00 43.12 335 PRO A O 1
ATOM 2704 N N . PHE A 1 336 ? -6.206 16.372 4.745 1.00 42.00 336 PHE A N 1
ATOM 2705 C CA . PHE A 1 336 ? -7.664 16.174 4.747 1.00 42.00 336 PHE A CA 1
ATOM 2706 C C . PHE A 1 336 ? -8.342 16.249 6.140 1.00 42.00 336 PHE A C 1
ATOM 2708 O O . PHE A 1 336 ? -9.512 15.879 6.235 1.00 42.00 336 PHE A O 1
ATOM 2715 N N . SER A 1 337 ? -7.645 16.623 7.230 1.00 33.28 337 SER A N 1
ATOM 2716 C CA . SER A 1 337 ? -8.272 16.893 8.545 1.00 33.28 337 SER A CA 1
ATOM 2717 C C . SER A 1 337 ? -8.383 18.382 8.864 1.00 33.28 337 SER A C 1
ATOM 2719 O O . SER A 1 337 ? -9.007 18.717 9.867 1.00 33.28 337 SER A O 1
ATOM 2721 N N . LEU A 1 338 ? -7.810 19.247 8.022 1.00 32.06 338 LEU A N 1
ATOM 2722 C CA . LEU A 1 338 ? -8.063 20.689 8.018 1.00 32.06 338 LEU A CA 1
ATOM 2723 C C . LEU A 1 338 ? -9.305 21.012 7.190 1.00 32.06 338 LEU A C 1
ATOM 2725 O O . LEU A 1 338 ? -9.500 20.361 6.135 1.00 32.06 338 LEU A O 1
#

Solvent-accessible surface area (backbone atoms only — not comparable to full-atom values): 18455 Å² total; per-residue (Å²): 131,66,72,64,60,54,52,53,49,54,49,49,52,51,48,50,51,48,52,52,48,50,59,52,52,76,67,65,76,82,82,72,89,80,74,100,74,88,77,90,76,80,55,61,62,62,50,50,53,37,62,55,37,40,75,45,36,65,60,58,52,47,46,55,52,52,32,50,50,33,53,51,48,27,49,47,37,48,43,49,42,33,65,72,68,70,32,30,66,87,55,30,65,68,19,45,49,34,44,28,51,27,35,46,49,52,43,51,50,51,52,50,49,25,73,74,69,71,49,81,84,54,74,68,53,57,48,39,49,50,47,24,53,45,32,46,51,43,42,49,47,41,60,74,75,23,46,94,41,45,50,65,72,50,59,36,52,32,42,44,52,50,54,49,54,41,48,74,74,64,43,87,47,46,66,65,65,51,59,73,70,66,52,56,57,70,73,62,70,46,45,70,70,64,21,57,51,42,74,71,47,20,82,49,45,58,62,57,56,11,50,65,48,12,55,57,44,54,71,45,37,79,72,70,87,60,55,65,64,55,49,51,52,30,32,40,53,24,33,48,51,51,18,56,51,41,36,54,48,28,43,55,73,36,85,76,31,66,48,56,67,49,60,51,47,28,55,47,33,52,43,50,33,34,51,43,51,33,49,50,50,70,50,33,65,54,46,42,82,74,58,73,53,39,62,23,52,39,53,55,26,51,52,36,40,62,66,44,44,61,59,49,51,55,48,51,51,33,52,76,71,67,48,91,63,46,70,48,80,71,88,75,87,42,85,82,77,109

Radius of gyration: 22.56 Å; Cα contacts (8 Å, |Δi|>4): 340; chains: 1; bounding box: 74×41×58 Å

Mean predicted aligned error: 10.43 Å

Nearest PDB structures (foldseek):
  7rxc-assembly1_K  TM=7.738E-01  e=8.139E-05  Gallus gallus
  8sql-assembly1_A  TM=1.736E-01  e=7.931E+00  Saccharomyces cerevisiae

Secondary structure (DSSP, 8-state):
--HHHHHHHHHHHHHHHHHHHHHHHHHHS--S---S----SSHHHHHHHHHHHGGGHHHHHHHHHHHHHHHHHHHHHHHHHHHHHTS-TT--HHHHHHHHHHHHHHHHHHHHHHHHH-PPPPHHHHHHHHHHHHHHHHHHHHHHHSGGG--TTT--HHHHHHHHHHHHTT-TTS-HHHHHTT--TTT----HHHHHHHHHHGGGHHHHHHHHHHHHHHHT-S--TTHHHHHHHHHHHHHHHHTTHHHHHHHHHSSS-EEPHHHHHHHHHHHHHHHHHHHHHHHHHHHSPPPTTHHHHHHHHHHHHHHHHHHHHHHHHHHHTT-SSEE---SSS-TT--

Sequence (338 aa):
MNGEAYKKILLALCCTAWITLQLCNAQGTNSEGYSFNKYSSHANKHNSLYLSLSRLVWLHDSCSWFHALMCILCYGVLTYKVYRDRSALGISLQTLWALCFSELCGALLNIWFCLHTGASLDWSFQVDLISTVLSVLCWYTVWKKFSNTIEDQYDTFGLNILVRILSLIGSNSVDSTALKSGTRAGQIRPTGWAGRISGTIYWLVLYIFAIPLSMLFLAFRSRRRLGFVTSLLAYDDAVRALALVPQLYMFHIKNPRKVSEHLALFVIFEFILKLLALFYWVSMPLFRTPHESRGYNIVVQLVNIGILLDFAYHYLRARLNGEKTLQYASDLMIPFSL

pLDDT: mean 79.63, std 18.43, range [30.94, 96.94]